Protein AF-A0A7T5RIK2-F1 (afdb_monomer_lite)

Foldseek 3Di:
DVVVVVVVLVVLCVVLVVLVVVLVVLVVVCVVPVDPVSVVVNVVSVVVSVVSVVVSLVVVVVVVLVVVCCQQCVDDPDDSVVLPVFWDADPVRATEGEDQEDERPQHQEDDLSHAHYEHEYEHPAYQNAEPQRHAYYLEEYYYEPYNHAEHARHAEYNEEYEHEDDAYEDNRHAEYQYEYDYRHAANANHQEYAEYEDDYPHAQRHANHAEHQAEYAYAYQDAANYANHAEHAAEYAYHNHPPPDPCRRHVRHAEYYDAAGEYEDQDPVVVVRVVVCVVVNSHDDRYYYDHDD

Radius of gyration: 26.92 Å; chains: 1; bounding box: 64×52×71 Å

Sequence (293 aa):
MLTTYCQTFKDRLAPLEDKLRVLSETIDEYIRNPTDEVRTRLDDRCSDIAGSKQKLSDDFQKKVIEILRIWRYQSHGDDLDTFTPALLFDDSQRVILKMDYEQPGNASYFPNIIKKIFGNTSFPFNSLKSLDYLEEVDGNLMAHNTNISSVKRLKKVGGNLEITKHSVCFDSLEEVAGFFGGRIKSAPKLKKAGHIYIQSNETNPFPSLEEIYFSCYINDSNLALVPNLRKVGRKLDIHNLNINDFASTFPHLQEVGKENESFIVSSKQTKNQILELKKLKKLKFDGDIKIID

pLDDT: mean 82.27, std 13.54, range [42.59, 98.5]

Structure (mmCIF, N/CA/C/O backbone):
data_AF-A0A7T5RIK2-F1
#
_entry.id   AF-A0A7T5RIK2-F1
#
loop_
_atom_site.group_PDB
_atom_site.id
_atom_site.type_symbol
_atom_site.label_atom_id
_atom_site.label_alt_id
_atom_site.label_comp_id
_atom_site.label_asym_id
_atom_site.label_entity_id
_atom_site.label_seq_id
_atom_site.pdbx_PDB_ins_code
_atom_site.Cartn_x
_atom_site.Cartn_y
_atom_site.Cartn_z
_atom_site.occupancy
_atom_site.B_iso_or_equiv
_atom_site.auth_seq_id
_atom_site.auth_comp_id
_atom_site.auth_asym_id
_atom_site.auth_atom_id
_atom_site.pdbx_PDB_model_num
ATOM 1 N N . MET A 1 1 ? -0.501 17.777 25.030 1.00 48.28 1 MET A N 1
ATOM 2 C CA . MET A 1 1 ? -1.806 17.450 24.408 1.00 48.28 1 MET A CA 1
ATOM 3 C C . MET A 1 1 ? -2.018 15.939 24.271 1.00 48.28 1 MET A C 1
ATOM 5 O O . MET A 1 1 ? -2.982 15.444 24.833 1.00 48.28 1 MET A O 1
ATOM 9 N N . LEU A 1 2 ? -1.116 15.185 23.621 1.00 42.59 2 LEU A N 1
ATOM 10 C CA . LEU A 1 2 ? -1.238 13.719 23.464 1.00 42.59 2 LEU A CA 1
ATOM 11 C C . LEU A 1 2 ? -1.206 12.918 24.785 1.00 42.59 2 LEU A C 1
ATOM 13 O O . LEU A 1 2 ? -2.010 12.011 24.963 1.00 42.59 2 LEU A O 1
ATOM 17 N N . THR A 1 3 ? -0.335 13.271 25.736 1.00 43.03 3 THR A N 1
ATOM 18 C CA . THR A 1 3 ? -0.217 12.584 27.041 1.00 43.03 3 THR A CA 1
ATOM 19 C C . THR A 1 3 ? -1.476 12.705 27.900 1.00 43.03 3 THR A C 1
ATOM 21 O O . THR A 1 3 ? -1.900 11.728 28.508 1.00 43.03 3 THR A O 1
ATOM 24 N N . THR A 1 4 ? -2.114 13.876 27.902 1.00 58.19 4 THR A N 1
ATOM 25 C CA . THR A 1 4 ? -3.374 14.123 28.618 1.00 58.19 4 THR A CA 1
ATOM 26 C C . THR A 1 4 ? -4.526 13.321 28.009 1.00 58.19 4 THR A C 1
ATOM 28 O O . THR A 1 4 ? -5.337 12.763 28.737 1.00 58.19 4 THR A O 1
ATOM 31 N N . TYR A 1 5 ? -4.562 13.189 26.678 1.00 56.59 5 TYR A N 1
ATOM 32 C CA . TYR A 1 5 ? -5.610 12.441 25.984 1.00 56.59 5 TYR A CA 1
ATOM 33 C C . TYR A 1 5 ? -5.540 10.932 26.241 1.00 56.59 5 TYR A C 1
ATOM 35 O O . TYR A 1 5 ? -6.567 10.310 26.503 1.00 56.59 5 TYR A O 1
ATOM 43 N N . CYS A 1 6 ? -4.340 10.343 26.233 1.00 57.47 6 CYS A N 1
ATOM 44 C CA . CYS A 1 6 ? -4.173 8.931 26.581 1.00 57.47 6 CYS A CA 1
ATOM 45 C C . CYS A 1 6 ? -4.680 8.627 27.997 1.00 57.47 6 CYS A C 1
ATOM 47 O O . CYS A 1 6 ? -5.232 7.553 28.221 1.00 57.47 6 CYS A O 1
ATOM 49 N N . GLN A 1 7 ? -4.526 9.567 28.936 1.00 63.81 7 GLN A N 1
ATOM 50 C CA . GLN A 1 7 ? -5.069 9.419 30.283 1.00 63.81 7 GLN A CA 1
ATOM 51 C C . GLN A 1 7 ? -6.599 9.528 30.285 1.00 63.81 7 GLN A C 1
ATOM 53 O O . GLN A 1 7 ? -7.263 8.619 30.762 1.00 63.81 7 GLN A O 1
ATOM 58 N N . THR A 1 8 ? -7.171 10.543 29.631 1.00 68.56 8 THR A N 1
ATOM 59 C CA . THR A 1 8 ? -8.632 10.696 29.517 1.00 68.56 8 THR A CA 1
ATOM 60 C C . THR A 1 8 ? -9.307 9.501 28.835 1.00 68.56 8 THR A C 1
ATOM 62 O O . THR A 1 8 ? -10.426 9.144 29.192 1.00 68.56 8 THR A O 1
ATOM 65 N N . PHE A 1 9 ? -8.653 8.864 27.861 1.00 71.00 9 PHE A N 1
ATOM 66 C CA . PHE A 1 9 ? -9.178 7.655 27.225 1.00 71.00 9 PHE A CA 1
ATOM 67 C C . PHE A 1 9 ? -9.155 6.449 28.174 1.00 71.00 9 PHE A C 1
ATOM 69 O O . PHE A 1 9 ? -10.144 5.727 28.253 1.00 71.00 9 PHE A O 1
ATOM 76 N N . LYS A 1 10 ? -8.073 6.266 28.945 1.00 73.31 10 LYS A N 1
ATOM 77 C CA . LYS A 1 10 ? -8.000 5.238 29.998 1.00 73.31 10 LYS A CA 1
ATOM 78 C C . LYS A 1 10 ? -9.072 5.441 31.066 1.00 73.31 10 LYS A C 1
ATOM 80 O O . LYS A 1 10 ? -9.775 4.497 31.406 1.00 73.31 10 LYS A O 1
ATOM 85 N N . ASP A 1 11 ? -9.258 6.676 31.521 1.00 80.88 11 ASP A N 1
ATOM 86 C CA . ASP A 1 11 ? -10.272 7.010 32.526 1.00 80.88 11 ASP A CA 1
ATOM 87 C C . ASP A 1 11 ? -11.697 6.715 32.014 1.00 80.88 11 ASP A C 1
ATOM 89 O O . ASP A 1 11 ? -12.592 6.388 32.788 1.00 80.88 11 ASP A O 1
ATOM 93 N N . ARG A 1 12 ? -11.908 6.782 30.692 1.00 79.44 12 ARG A N 1
ATOM 94 C CA . ARG A 1 12 ? -13.178 6.442 30.030 1.00 79.44 12 ARG A CA 1
ATOM 95 C C . ARG A 1 12 ? -13.352 4.948 29.734 1.00 79.44 12 ARG A C 1
ATOM 97 O O . ARG A 1 12 ? -14.479 4.535 29.470 1.00 79.44 12 ARG A O 1
ATOM 104 N N . LEU A 1 13 ? -12.285 4.147 29.786 1.00 83.56 13 LEU A N 1
ATOM 105 C CA . LEU A 1 13 ? -12.349 2.685 29.662 1.00 83.56 13 LEU A CA 1
ATOM 106 C C . LEU A 1 13 ? -12.755 2.013 30.977 1.00 83.56 13 LEU A C 1
ATOM 108 O O . LEU A 1 13 ? -13.513 1.047 30.941 1.00 83.56 13 LEU A O 1
ATOM 112 N N . ALA A 1 14 ? -12.324 2.551 32.122 1.00 86.88 14 ALA A N 1
ATOM 113 C CA . ALA A 1 14 ? -12.585 1.960 33.438 1.00 86.88 14 ALA A CA 1
ATOM 114 C C . ALA A 1 14 ? -14.080 1.670 33.728 1.00 86.88 14 ALA A C 1
ATOM 116 O O . ALA A 1 14 ? -14.391 0.584 34.216 1.00 86.88 14 ALA A O 1
ATOM 117 N N . PRO A 1 15 ? -15.047 2.546 33.374 1.00 89.19 15 PRO A N 1
ATOM 118 C CA . PRO A 1 15 ? -16.467 2.228 33.538 1.00 89.19 15 PRO A CA 1
ATOM 119 C C . PRO A 1 15 ? -16.939 1.053 32.670 1.00 89.19 15 PRO A C 1
ATOM 121 O O . PRO A 1 15 ? -17.869 0.346 33.046 1.00 89.19 15 PRO A O 1
ATOM 124 N N . LEU A 1 16 ? -16.330 0.845 31.499 1.00 91.00 16 LEU A N 1
ATOM 125 C CA . LEU A 1 16 ? -16.662 -0.274 30.616 1.00 91.00 16 LEU A CA 1
ATOM 126 C C . LEU A 1 16 ? -16.121 -1.594 31.181 1.00 91.00 16 LEU A C 1
ATOM 128 O O . LEU A 1 16 ? -16.807 -2.611 31.123 1.00 91.00 16 LEU A O 1
ATOM 132 N N . GLU A 1 17 ? -14.914 -1.560 31.748 1.00 91.75 17 GLU A N 1
ATOM 133 C CA . GLU A 1 17 ? -14.298 -2.702 32.432 1.00 91.75 17 GLU A CA 1
ATOM 134 C C . GLU A 1 17 ? -15.154 -3.163 33.617 1.00 91.75 17 GLU A C 1
ATOM 136 O O . GLU A 1 17 ? -15.426 -4.357 33.748 1.00 91.75 17 GLU A O 1
ATOM 141 N N . ASP A 1 18 ? -15.658 -2.227 34.427 1.00 93.50 18 ASP A N 1
ATOM 142 C CA . ASP A 1 18 ? -16.551 -2.566 35.538 1.00 93.50 18 ASP A CA 1
ATOM 143 C C . ASP A 1 18 ? -17.867 -3.183 35.043 1.00 93.50 18 ASP A C 1
ATOM 145 O O . ASP A 1 18 ? -18.285 -4.231 35.531 1.00 93.50 18 ASP A O 1
ATOM 149 N N . LYS A 1 19 ? -18.485 -2.622 33.996 1.00 94.38 19 LYS A N 1
ATOM 150 C CA . LYS A 1 19 ? -19.699 -3.208 33.402 1.00 94.38 19 LYS A CA 1
ATOM 151 C C . LYS A 1 19 ? -19.472 -4.628 32.877 1.00 94.38 19 LYS A C 1
ATOM 153 O O . LYS A 1 19 ? -20.323 -5.492 33.090 1.00 94.38 19 LYS A O 1
ATOM 158 N N . LEU A 1 20 ? -18.332 -4.888 32.232 1.00 94.12 20 LEU A N 1
ATOM 159 C CA . LEU A 1 20 ? -17.959 -6.226 31.757 1.00 94.12 20 LEU A CA 1
ATOM 160 C C . LEU A 1 20 ? -17.769 -7.214 32.912 1.00 94.12 20 LEU A C 1
ATOM 162 O O . LEU A 1 20 ? -18.227 -8.354 32.813 1.00 94.12 20 LEU A O 1
ATOM 166 N N . ARG A 1 21 ? -17.161 -6.779 34.022 1.00 96.38 21 ARG A N 1
ATOM 167 C CA . ARG A 1 21 ? -17.045 -7.589 35.243 1.00 96.38 21 ARG A CA 1
ATOM 168 C C . ARG A 1 21 ? -18.424 -7.998 35.759 1.00 96.38 21 ARG A C 1
ATOM 170 O O . ARG A 1 21 ? -18.660 -9.182 35.986 1.00 96.38 21 ARG A O 1
ATOM 177 N N . VAL A 1 22 ? -19.356 -7.052 35.881 1.00 96.25 22 VAL A N 1
ATOM 178 C CA . VAL A 1 22 ? -20.700 -7.362 36.394 1.00 96.25 22 VAL A CA 1
ATOM 179 C C . VAL A 1 22 ? -21.509 -8.231 35.414 1.00 96.25 22 VAL A C 1
ATOM 181 O O . VAL A 1 22 ? -22.288 -9.088 35.839 1.00 96.25 22 VAL A O 1
ATOM 184 N N . LEU A 1 23 ? -21.319 -8.072 34.098 1.00 96.62 23 LEU A N 1
ATOM 185 C CA . LEU A 1 23 ? -21.889 -8.997 33.110 1.00 96.62 23 LEU A CA 1
ATOM 186 C C . LEU A 1 23 ? -21.367 -10.425 33.323 1.00 96.62 23 LEU A C 1
ATOM 188 O O . LEU A 1 23 ? -22.175 -11.350 33.346 1.00 96.62 23 LEU A O 1
ATOM 192 N N . SER A 1 24 ? -20.058 -10.598 33.535 1.00 96.06 24 SER A N 1
ATOM 193 C CA . SER A 1 24 ? -19.457 -11.911 33.814 1.00 96.06 24 SER A CA 1
ATOM 194 C C . SER A 1 24 ? -20.093 -12.578 35.035 1.00 96.06 24 SER A C 1
ATOM 196 O O . SER A 1 24 ? -20.502 -13.732 34.962 1.00 96.06 24 SER A O 1
ATOM 198 N N . GLU A 1 25 ? -20.263 -11.834 36.129 1.00 96.94 25 GLU A N 1
ATOM 199 C CA . GLU A 1 25 ? -20.912 -12.336 37.349 1.00 96.94 25 GLU A CA 1
ATOM 200 C C . GLU A 1 25 ? -22.368 -12.765 37.098 1.00 96.94 25 GLU A C 1
ATOM 202 O O . GLU A 1 25 ? -22.835 -13.766 37.644 1.00 96.94 25 GLU A O 1
ATOM 207 N N . THR A 1 26 ? -23.080 -12.037 36.234 1.00 96.12 26 THR A N 1
ATOM 208 C CA . THR A 1 26 ? -24.475 -12.345 35.875 1.00 96.12 26 THR A CA 1
ATOM 209 C C . THR A 1 26 ? -24.565 -13.572 34.962 1.00 96.12 26 THR A C 1
ATOM 211 O O . THR A 1 26 ? -25.510 -14.352 35.070 1.00 96.12 26 THR A O 1
ATOM 214 N N . ILE A 1 27 ? -23.574 -13.793 34.091 1.00 96.75 27 ILE A N 1
ATOM 215 C CA . ILE A 1 27 ? -23.469 -15.017 33.282 1.00 96.75 27 ILE A CA 1
ATOM 216 C C . ILE A 1 27 ? -23.266 -16.228 34.199 1.00 96.75 27 ILE A C 1
ATOM 218 O O . ILE A 1 27 ? -23.970 -17.228 34.054 1.00 96.75 27 ILE A O 1
ATOM 222 N N . ASP A 1 28 ? -22.376 -16.125 35.188 1.00 97.56 28 ASP A N 1
ATOM 223 C CA . ASP A 1 28 ? -22.150 -17.194 36.168 1.00 97.56 28 ASP A CA 1
ATOM 224 C C . ASP A 1 28 ? -23.401 -17.476 37.014 1.00 97.56 28 ASP A C 1
ATOM 226 O O . ASP A 1 28 ? -23.676 -18.617 37.395 1.00 97.56 28 ASP A O 1
ATOM 230 N N . GLU A 1 29 ? -24.177 -16.441 37.347 1.00 97.00 29 GLU A N 1
ATOM 231 C CA . GLU A 1 29 ? -25.489 -16.591 37.982 1.00 97.00 29 GLU A CA 1
ATOM 232 C C . GLU A 1 29 ? -26.461 -17.367 37.083 1.00 97.00 29 GLU A C 1
ATOM 234 O O . GLU A 1 29 ? -27.045 -18.348 37.538 1.00 97.00 29 GLU A O 1
ATOM 239 N N . TYR A 1 30 ? -26.579 -16.995 35.806 1.00 96.69 30 TYR A N 1
ATOM 240 C CA . TYR A 1 30 ? -27.475 -17.654 34.852 1.00 96.69 30 TYR A CA 1
ATOM 241 C C . TYR A 1 30 ? -27.131 -19.128 34.634 1.00 96.69 30 TYR A C 1
ATOM 243 O O . TYR A 1 30 ? -28.023 -19.973 34.617 1.00 96.69 30 TYR A O 1
ATOM 251 N N . ILE A 1 31 ? -25.838 -19.453 34.526 1.00 97.00 31 ILE A N 1
ATOM 252 C CA . ILE A 1 31 ? -25.360 -20.837 34.394 1.00 97.00 31 ILE A CA 1
ATOM 253 C C . ILE A 1 31 ? -25.790 -21.681 35.601 1.00 97.00 31 ILE A C 1
ATOM 255 O O . ILE A 1 31 ? -26.155 -22.845 35.443 1.00 97.00 31 ILE A O 1
ATOM 259 N N . ARG A 1 32 ? -25.758 -21.103 36.808 1.00 97.38 32 ARG A N 1
ATOM 260 C CA . ARG A 1 32 ? -26.170 -21.788 38.042 1.00 97.38 32 ARG A CA 1
ATOM 261 C C . ARG A 1 32 ? -27.688 -21.842 38.212 1.00 97.38 32 ARG A C 1
ATOM 263 O O . ARG A 1 32 ? -28.180 -22.791 38.815 1.00 97.38 32 ARG A O 1
ATOM 270 N N . ASN A 1 33 ? -28.412 -20.834 37.727 1.00 95.44 33 ASN A N 1
ATOM 271 C CA . ASN A 1 33 ? -29.851 -20.685 37.917 1.00 95.44 33 ASN A CA 1
ATOM 272 C C . ASN A 1 33 ? -30.518 -19.955 36.728 1.00 95.44 33 ASN A C 1
ATOM 274 O O . ASN A 1 33 ? -30.672 -18.730 36.761 1.00 95.44 33 ASN A O 1
ATOM 278 N N . PRO A 1 34 ? -30.929 -20.680 35.672 1.00 95.88 34 PRO A N 1
ATOM 279 C CA . PRO A 1 34 ? -31.411 -20.076 34.434 1.00 95.88 34 PRO A CA 1
ATOM 280 C C . PRO A 1 34 ? -32.889 -19.670 34.530 1.00 95.88 34 PRO A C 1
ATOM 282 O O . PRO A 1 34 ? -33.766 -20.319 33.962 1.00 95.88 34 PRO A O 1
ATOM 285 N N . THR A 1 35 ? -33.177 -18.588 35.251 1.00 97.88 35 THR A N 1
ATOM 286 C CA . THR A 1 35 ? -34.530 -18.014 35.339 1.00 97.88 35 THR A CA 1
ATOM 287 C C . THR A 1 35 ? -34.745 -16.904 34.311 1.00 97.88 35 THR A C 1
ATOM 289 O O . THR A 1 35 ? -33.794 -16.266 33.849 1.00 97.88 35 THR A O 1
ATOM 292 N N . ASP A 1 36 ? -36.010 -16.621 33.989 1.00 97.19 36 ASP A N 1
ATOM 293 C CA . ASP A 1 36 ? -36.378 -15.505 33.105 1.00 97.19 36 ASP A CA 1
ATOM 294 C C . ASP A 1 36 ? -35.952 -14.143 33.676 1.00 97.19 36 ASP A C 1
ATOM 296 O O . ASP A 1 36 ? -35.593 -13.232 32.931 1.00 97.19 36 ASP A O 1
ATOM 300 N N . GLU A 1 37 ? -35.916 -14.009 35.003 1.00 97.00 37 GLU A N 1
ATOM 301 C CA . GLU A 1 37 ? -35.435 -12.802 35.678 1.00 97.00 37 GLU A CA 1
ATOM 302 C C . GLU A 1 37 ? -33.931 -12.586 35.458 1.00 97.00 37 GLU A C 1
ATOM 304 O O . GLU A 1 37 ? -33.497 -11.480 35.127 1.00 97.00 37 GLU A O 1
ATOM 309 N N . VAL A 1 38 ? -33.115 -13.637 35.608 1.00 95.81 38 VAL A N 1
ATOM 310 C CA . VAL A 1 38 ? -31.667 -13.552 35.352 1.00 95.81 38 VAL A CA 1
ATOM 311 C C . VAL A 1 38 ? -31.411 -13.298 33.866 1.00 95.81 38 VAL A C 1
ATOM 313 O O . VAL A 1 38 ? -30.557 -12.481 33.523 1.00 95.81 38 VAL A O 1
ATOM 316 N N . ARG A 1 39 ? -32.188 -13.935 32.980 1.00 95.69 39 ARG A N 1
ATOM 317 C CA . ARG A 1 39 ? -32.126 -13.691 31.534 1.00 95.69 39 ARG A CA 1
ATOM 318 C C . ARG A 1 39 ? -32.423 -12.231 31.187 1.00 95.69 39 ARG A C 1
ATOM 320 O O . ARG A 1 39 ? -31.656 -11.623 30.453 1.00 95.69 39 ARG A O 1
ATOM 327 N N . THR A 1 40 ? -33.472 -11.654 31.768 1.00 97.38 40 THR A N 1
ATOM 328 C CA . THR A 1 40 ? -33.827 -10.241 31.555 1.00 97.38 40 THR A CA 1
ATOM 329 C C . THR A 1 40 ? -32.688 -9.320 31.998 1.00 97.38 40 THR A C 1
ATOM 331 O O . THR A 1 40 ? -32.273 -8.441 31.248 1.00 97.38 40 THR A O 1
ATOM 334 N N . ARG A 1 41 ? -32.083 -9.581 33.168 1.00 97.06 41 ARG A N 1
ATOM 335 C CA . ARG A 1 41 ? -30.905 -8.828 33.634 1.00 97.06 41 ARG A CA 1
ATOM 336 C C . ARG A 1 41 ? -29.699 -8.970 32.701 1.00 97.06 41 ARG A C 1
ATOM 338 O O . ARG A 1 41 ? -28.953 -8.007 32.538 1.00 97.06 41 ARG A O 1
ATOM 345 N N . LEU A 1 42 ? -29.474 -10.144 32.107 1.00 95.38 42 LEU A N 1
ATOM 346 C CA . LEU A 1 42 ? -28.417 -10.334 31.107 1.00 95.38 42 LEU A CA 1
ATOM 347 C C . LEU A 1 42 ? -28.659 -9.475 29.868 1.00 95.38 42 LEU A C 1
ATOM 349 O O . LEU A 1 42 ? -27.730 -8.800 29.418 1.00 95.38 42 LEU A O 1
ATOM 353 N N . ASP A 1 43 ? -29.886 -9.476 29.351 1.00 95.94 43 ASP A N 1
ATOM 354 C CA . ASP A 1 43 ? -30.264 -8.692 28.175 1.00 95.94 43 ASP A CA 1
ATOM 355 C C . ASP A 1 43 ? -30.088 -7.186 28.445 1.00 95.94 43 ASP A C 1
ATOM 357 O O . ASP A 1 43 ? -29.439 -6.484 27.659 1.00 95.94 43 ASP A O 1
ATOM 361 N N . ASP A 1 44 ? -30.540 -6.704 29.607 1.00 96.69 44 ASP A N 1
ATOM 362 C CA . ASP A 1 44 ? -30.372 -5.311 30.041 1.00 96.69 44 ASP A CA 1
ATOM 363 C C . ASP A 1 44 ? -28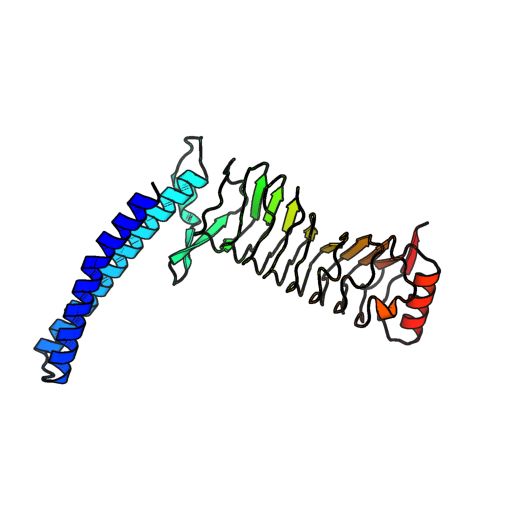.893 -4.908 30.128 1.00 96.69 44 ASP A C 1
ATOM 365 O O . ASP A 1 44 ? -28.490 -3.849 29.638 1.00 96.69 44 ASP A O 1
ATOM 369 N N . ARG A 1 45 ? -28.045 -5.767 30.709 1.00 95.75 45 ARG A N 1
ATOM 370 C CA . ARG A 1 45 ? -26.600 -5.509 30.826 1.00 95.75 45 ARG A CA 1
ATOM 371 C C . ARG A 1 45 ? -25.899 -5.515 29.476 1.00 95.75 45 ARG A C 1
ATOM 373 O O . ARG A 1 45 ? -25.040 -4.666 29.239 1.00 95.75 45 ARG A O 1
ATOM 380 N N . CYS A 1 46 ? -26.252 -6.447 28.593 1.00 94.06 46 CYS A N 1
ATOM 381 C CA . CYS A 1 46 ? -25.724 -6.477 27.231 1.00 94.06 46 CYS A CA 1
ATOM 382 C C . CYS A 1 46 ? -26.068 -5.179 26.489 1.00 94.06 46 CYS A C 1
ATOM 384 O O . CYS A 1 46 ? -25.194 -4.586 25.852 1.00 94.06 46 CYS A O 1
ATOM 386 N N . SER A 1 47 ? -27.310 -4.708 26.626 1.00 95.44 47 SER A N 1
ATOM 387 C CA . SER A 1 47 ? -27.779 -3.449 26.042 1.00 95.44 47 SER A CA 1
ATOM 388 C C . SER A 1 47 ? -27.025 -2.231 26.597 1.00 95.44 47 SER A C 1
ATOM 390 O O . SER A 1 47 ? -26.522 -1.407 25.829 1.00 95.44 47 SER A O 1
ATOM 392 N N . ASP A 1 48 ? -26.837 -2.146 27.918 1.00 94.50 48 ASP A N 1
ATOM 393 C CA . ASP A 1 48 ? -26.089 -1.052 28.559 1.00 94.50 48 ASP A CA 1
ATOM 394 C C . ASP A 1 48 ? -24.601 -1.025 28.150 1.00 94.50 48 ASP A C 1
ATOM 396 O O . ASP A 1 48 ? -24.027 0.038 27.872 1.00 94.50 48 ASP A O 1
ATOM 400 N N . ILE A 1 49 ? -23.963 -2.195 28.045 1.00 93.81 49 ILE A N 1
ATOM 401 C CA . ILE A 1 49 ? -22.583 -2.315 27.552 1.00 93.81 49 ILE A CA 1
ATOM 402 C C . ILE A 1 49 ? -22.496 -1.878 26.090 1.00 93.81 49 ILE A C 1
ATOM 404 O O . ILE A 1 49 ? -21.590 -1.116 25.738 1.00 93.81 49 ILE A O 1
ATOM 408 N N . ALA A 1 50 ? -23.439 -2.305 25.247 1.00 91.00 50 ALA A N 1
ATOM 409 C CA . ALA A 1 50 ? -23.492 -1.899 23.847 1.00 91.00 50 ALA A CA 1
ATOM 410 C C . ALA A 1 50 ? -23.634 -0.373 23.710 1.00 91.00 50 ALA A C 1
ATOM 412 O O . ALA A 1 50 ? -22.858 0.251 22.982 1.00 91.00 50 ALA A O 1
ATOM 413 N N . GLY A 1 51 ? -24.539 0.247 24.475 1.00 93.00 51 GLY A N 1
ATOM 414 C CA . GLY A 1 51 ? -24.709 1.704 24.501 1.00 93.00 51 GLY A CA 1
ATOM 415 C C . GLY A 1 51 ? -23.461 2.447 24.990 1.00 93.00 51 GLY A C 1
ATOM 416 O O . GLY A 1 51 ? -23.064 3.463 24.416 1.00 93.00 51 GLY A O 1
ATOM 417 N N . SER A 1 52 ? -22.781 1.917 26.008 1.00 91.06 52 SER A N 1
ATOM 418 C CA . SER A 1 52 ? -21.550 2.512 26.549 1.00 91.06 52 SER A CA 1
ATOM 419 C C . SER A 1 52 ? -20.383 2.428 25.566 1.00 91.06 52 SER A C 1
ATOM 421 O O . SER A 1 52 ? -19.651 3.404 25.386 1.00 91.06 52 SER A O 1
ATOM 423 N N . LYS A 1 53 ? -20.238 1.285 24.884 1.00 88.88 53 LYS A N 1
ATOM 424 C CA . LYS A 1 53 ? -19.265 1.096 23.803 1.00 88.88 53 LYS A CA 1
ATOM 425 C C . LYS A 1 53 ? -19.524 2.081 22.663 1.00 88.88 53 LYS A C 1
ATOM 427 O O . LYS A 1 53 ? -18.574 2.701 22.185 1.00 88.88 53 LYS A O 1
ATOM 432 N N . GLN A 1 54 ? -20.785 2.257 22.263 1.00 88.25 54 GLN A N 1
ATOM 433 C CA . GLN A 1 54 ? -21.154 3.207 21.212 1.00 88.25 54 GLN A CA 1
ATOM 434 C C . GLN A 1 54 ? -20.789 4.641 21.603 1.00 88.25 54 GLN A C 1
ATOM 436 O O . GLN A 1 54 ? -20.100 5.323 20.852 1.00 88.25 54 GLN A O 1
ATOM 441 N N . LYS A 1 55 ? -21.143 5.074 22.818 1.00 89.12 55 LYS A N 1
ATOM 442 C CA . LYS A 1 55 ? -20.803 6.415 23.314 1.00 89.12 55 LYS A CA 1
ATOM 443 C C . LYS A 1 55 ? -19.292 6.670 23.334 1.00 89.12 55 LYS A C 1
ATOM 445 O O . LYS A 1 55 ? -18.844 7.750 22.953 1.00 89.12 55 LYS A O 1
ATOM 450 N N . LEU A 1 56 ? -18.500 5.685 23.768 1.00 85.69 56 LEU A N 1
ATOM 451 C CA . LEU A 1 56 ? -17.038 5.784 23.752 1.00 85.69 56 LEU A CA 1
ATOM 452 C C . LEU A 1 56 ? -16.500 5.918 22.319 1.00 85.69 56 LEU A C 1
ATOM 454 O O . LEU A 1 56 ? -15.602 6.726 22.080 1.00 85.69 56 LEU A O 1
ATOM 458 N N . SER A 1 57 ? -17.066 5.156 21.380 1.00 83.50 57 SER A N 1
ATOM 459 C CA . SER A 1 57 ? -16.743 5.243 19.954 1.00 83.50 57 SER A CA 1
ATOM 460 C C . SER A 1 57 ? -17.047 6.634 19.396 1.00 83.50 57 SER A C 1
ATOM 462 O O . SER A 1 57 ? -16.170 7.251 18.796 1.00 83.50 57 SER A O 1
ATOM 464 N N . ASP A 1 58 ? -18.242 7.170 19.644 1.00 84.38 58 ASP A N 1
ATOM 465 C CA . ASP A 1 58 ? -18.657 8.490 19.149 1.00 84.38 58 ASP A CA 1
ATOM 466 C C . ASP A 1 58 ? -17.739 9.604 19.669 1.00 84.38 58 ASP A C 1
ATOM 468 O O . ASP A 1 58 ? -17.326 10.499 18.927 1.00 84.38 58 ASP A O 1
ATOM 472 N N . ASP A 1 59 ? -17.380 9.547 20.952 1.00 83.81 59 ASP A N 1
ATOM 473 C CA . ASP A 1 59 ? -16.483 10.522 21.568 1.00 83.81 59 ASP A CA 1
ATOM 474 C C . ASP A 1 59 ? -15.054 10.426 21.015 1.00 83.81 59 ASP A C 1
ATOM 476 O O . ASP A 1 59 ? -14.408 11.453 20.780 1.00 83.81 59 ASP A O 1
ATOM 480 N N . PHE A 1 60 ? -14.565 9.209 20.762 1.00 82.12 60 PHE A N 1
ATOM 481 C CA . PHE A 1 60 ? -13.280 8.991 20.102 1.00 82.12 60 PHE A CA 1
ATOM 482 C C . PHE A 1 60 ? -13.277 9.582 18.687 1.00 82.12 60 PHE A C 1
ATOM 484 O O . PHE A 1 60 ? -12.368 10.340 18.339 1.00 82.12 60 PHE A O 1
ATOM 491 N N . GLN A 1 61 ? -14.313 9.299 17.894 1.00 81.50 61 GLN A N 1
ATOM 492 C CA . GLN A 1 61 ? -14.447 9.808 16.529 1.00 81.50 61 GLN A CA 1
ATOM 493 C C . GLN A 1 61 ? -14.480 11.338 16.500 1.00 81.50 61 GLN A C 1
ATOM 495 O O . GLN A 1 61 ? -13.740 11.947 15.727 1.00 81.50 61 GLN A O 1
ATOM 500 N N . LYS A 1 62 ? -15.242 11.981 17.396 1.00 82.62 62 LYS A N 1
ATOM 501 C CA . LYS A 1 62 ? -15.251 13.450 17.539 1.00 82.62 62 LYS A CA 1
ATOM 502 C C . LYS A 1 62 ? -13.853 14.013 17.784 1.00 82.62 62 LYS A C 1
ATOM 504 O O . LYS A 1 62 ? -13.474 15.003 17.157 1.00 82.62 62 LYS A O 1
ATOM 509 N N . LYS A 1 63 ? -13.059 13.382 18.655 1.00 80.12 63 LYS A N 1
ATOM 510 C CA . LYS A 1 63 ? -11.691 13.846 18.921 1.00 80.12 63 LYS A CA 1
ATOM 511 C C . LYS A 1 63 ? -10.765 13.625 17.731 1.00 80.12 63 LYS A C 1
ATOM 513 O O . LYS A 1 63 ? -9.946 14.488 17.424 1.00 80.12 63 LYS A O 1
ATOM 518 N N . VAL A 1 64 ? -10.887 12.491 17.053 1.00 79.94 64 VAL A N 1
ATOM 519 C CA . VAL A 1 64 ? -10.133 12.223 15.825 1.00 79.94 64 VAL A CA 1
ATOM 520 C C . VAL A 1 64 ? -10.416 13.295 14.777 1.00 79.94 64 VAL A C 1
ATOM 522 O O . VAL A 1 64 ? -9.473 13.852 14.219 1.00 79.94 64 VAL A O 1
ATOM 525 N N . ILE A 1 65 ? -11.687 13.642 14.568 1.00 78.81 65 ILE A N 1
ATOM 526 C CA . ILE A 1 65 ? -12.093 14.721 13.662 1.00 78.81 65 ILE A CA 1
ATOM 527 C C . ILE A 1 65 ? -11.413 16.036 14.061 1.00 78.81 65 ILE A C 1
ATOM 529 O O . ILE A 1 65 ? -10.855 16.717 13.205 1.00 78.81 65 ILE A O 1
ATOM 533 N N . GLU A 1 66 ? -11.391 16.380 15.350 1.00 78.38 66 GLU A N 1
ATOM 534 C CA . GLU A 1 66 ? -10.708 17.580 15.854 1.00 78.38 66 GLU A CA 1
ATOM 535 C C . GLU A 1 66 ? -9.198 17.569 15.551 1.00 78.38 66 GLU A C 1
ATOM 537 O O . GLU A 1 66 ? -8.658 18.557 15.055 1.00 78.38 66 GLU A O 1
ATOM 542 N N . ILE A 1 67 ? -8.514 16.445 15.784 1.00 77.50 67 ILE A N 1
ATOM 543 C CA . ILE A 1 67 ? -7.080 16.297 15.486 1.00 77.50 67 ILE A CA 1
ATOM 544 C C . ILE A 1 67 ? -6.819 16.451 13.986 1.00 77.50 67 ILE A C 1
ATOM 546 O O . ILE A 1 67 ? -5.890 17.156 13.592 1.00 77.50 67 ILE A O 1
ATOM 550 N N . LEU A 1 68 ? -7.634 15.812 13.146 1.00 77.44 68 LEU A N 1
ATOM 551 C CA . LEU A 1 68 ? -7.498 15.874 11.691 1.00 77.44 68 LEU A CA 1
ATOM 552 C C . LEU A 1 68 ? -7.796 17.274 11.148 1.00 77.44 68 LEU A C 1
ATOM 554 O O . LEU A 1 68 ? -7.113 17.718 10.228 1.00 77.44 68 LEU A O 1
ATOM 558 N N . ARG A 1 69 ? -8.743 18.000 11.756 1.00 75.56 69 ARG A N 1
ATOM 559 C CA . ARG A 1 69 ? -8.992 19.420 11.464 1.00 75.56 69 ARG A CA 1
ATOM 560 C C . ARG A 1 69 ? -7.752 20.263 11.751 1.00 75.56 69 ARG A C 1
ATOM 562 O O . ARG A 1 69 ? -7.308 20.996 10.874 1.00 75.56 69 ARG A O 1
ATOM 569 N N . ILE A 1 70 ? -7.149 20.109 12.933 1.00 74.00 70 ILE A N 1
ATOM 570 C CA . ILE A 1 70 ? -5.917 20.829 13.306 1.00 74.00 70 ILE A CA 1
ATOM 571 C C . ILE A 1 70 ? -4.770 20.482 12.353 1.00 74.00 70 ILE A C 1
ATOM 573 O O . ILE A 1 70 ? -4.022 21.362 11.936 1.00 74.00 70 ILE A O 1
ATOM 577 N N . TRP A 1 71 ? -4.616 19.199 12.022 1.00 75.81 71 TRP A N 1
ATOM 578 C CA . TRP A 1 71 ? -3.597 18.730 11.089 1.00 75.81 71 TRP A CA 1
ATOM 579 C C . TRP A 1 71 ? -3.745 19.364 9.701 1.00 75.81 71 TRP A C 1
ATOM 581 O O . TRP A 1 71 ? -2.762 19.848 9.144 1.00 75.81 71 TRP A O 1
ATOM 591 N N . ARG A 1 72 ? -4.966 19.384 9.160 1.00 71.25 72 ARG A N 1
ATOM 592 C CA . ARG A 1 72 ? -5.251 19.891 7.816 1.00 71.25 72 ARG A CA 1
ATOM 593 C C . ARG A 1 72 ? -5.136 21.414 7.717 1.00 71.25 72 ARG A C 1
ATOM 595 O O . ARG A 1 72 ? -4.570 21.907 6.747 1.00 71.25 72 ARG A O 1
ATOM 602 N N . TYR A 1 73 ? -5.625 22.151 8.715 1.00 68.94 73 TYR A N 1
ATOM 603 C CA . TYR A 1 73 ? -5.868 23.597 8.627 1.00 68.94 73 TYR A CA 1
ATOM 604 C C . TYR A 1 73 ? -4.954 24.450 9.510 1.00 68.94 73 TYR A C 1
ATOM 606 O O . TYR A 1 73 ? -5.406 25.456 10.041 1.00 68.94 73 TYR A O 1
ATOM 614 N N . GLN A 1 74 ? -3.677 24.097 9.682 1.00 57.69 74 GLN A N 1
ATOM 615 C CA . GLN A 1 74 ? -2.775 24.726 10.665 1.00 57.69 74 GLN A CA 1
ATOM 616 C C . GLN A 1 74 ? -2.707 26.277 10.722 1.00 57.69 74 GLN A C 1
ATOM 618 O O . GLN A 1 74 ? -2.036 26.769 11.628 1.00 57.69 74 GLN A O 1
ATOM 623 N N . SER A 1 75 ? -3.357 27.085 9.864 1.00 48.22 75 SER A N 1
ATOM 624 C CA . SER A 1 75 ? -3.400 28.551 10.057 1.00 48.22 75 SER A CA 1
ATOM 625 C C . SER A 1 75 ? -4.553 29.365 9.426 1.00 48.22 75 SER A C 1
ATOM 627 O O . SER A 1 75 ? -4.495 30.582 9.554 1.00 48.22 75 SER A O 1
ATOM 629 N N . HIS A 1 76 ? -5.555 28.809 8.728 1.00 46.09 76 HIS A N 1
ATOM 630 C CA . HIS A 1 76 ? -6.527 29.654 7.991 1.00 46.09 76 HIS A CA 1
ATOM 631 C C . HIS A 1 76 ? -7.973 29.286 8.334 1.00 46.09 76 HIS A C 1
ATOM 633 O O . HIS A 1 76 ? -8.382 28.138 8.175 1.00 46.09 76 HIS A O 1
ATOM 639 N N . GLY A 1 77 ? -8.699 30.271 8.874 1.00 46.38 77 GLY A N 1
ATOM 640 C CA . GLY A 1 77 ? -10.054 30.169 9.421 1.00 46.38 77 GLY A CA 1
ATOM 641 C C . GLY A 1 77 ? -11.153 30.064 8.368 1.00 46.38 77 GLY A C 1
ATOM 642 O O . GLY A 1 77 ? -12.116 30.822 8.434 1.00 46.38 77 GLY A O 1
ATOM 643 N N . ASP A 1 78 ? -10.997 29.144 7.419 1.00 50.84 78 ASP A N 1
ATOM 644 C CA . ASP A 1 78 ? -12.040 28.813 6.450 1.00 50.84 78 ASP A CA 1
ATOM 645 C C . ASP A 1 78 ? -13.018 27.763 6.999 1.00 50.84 78 ASP A C 1
ATOM 647 O O . ASP A 1 78 ? -12.716 26.998 7.921 1.00 50.84 78 ASP A O 1
ATOM 651 N N . ASP A 1 79 ? -14.216 27.773 6.417 1.00 50.31 79 ASP A N 1
ATOM 652 C CA . ASP A 1 79 ? -15.441 27.182 6.949 1.00 50.31 79 ASP A CA 1
ATOM 653 C C . ASP A 1 79 ? -15.367 25.652 7.150 1.00 50.31 79 ASP A C 1
ATOM 655 O O . ASP A 1 79 ? -15.083 24.870 6.234 1.00 50.31 79 ASP A O 1
ATOM 659 N N . LEU A 1 80 ? -15.630 25.228 8.389 1.00 50.75 80 LEU A N 1
ATOM 660 C CA . LEU A 1 80 ? -15.350 23.898 8.955 1.00 50.75 80 LEU A CA 1
ATOM 661 C C . LEU A 1 80 ? -16.305 22.790 8.477 1.00 50.75 80 LEU A C 1
ATOM 663 O O . LEU A 1 80 ? -16.049 21.604 8.727 1.00 50.75 80 LEU A O 1
ATOM 667 N N . ASP A 1 81 ? -17.391 23.158 7.801 1.00 54.16 81 ASP A N 1
ATOM 668 C CA . ASP A 1 81 ? -18.505 22.256 7.497 1.00 54.16 81 ASP A CA 1
ATOM 669 C C . ASP A 1 81 ? -18.267 21.362 6.268 1.00 54.16 81 ASP A C 1
ATOM 671 O O . ASP A 1 81 ? -18.907 20.319 6.123 1.00 54.16 81 ASP A O 1
ATOM 675 N N . THR A 1 82 ? -17.275 21.677 5.430 1.00 53.28 82 THR A N 1
ATOM 676 C CA . THR A 1 82 ? -16.966 20.908 4.207 1.00 53.28 82 THR A CA 1
ATOM 677 C C . THR A 1 82 ? -16.013 19.722 4.421 1.00 53.28 82 THR A C 1
ATOM 679 O O . THR A 1 82 ? -15.932 18.847 3.562 1.00 53.28 82 THR A O 1
ATOM 682 N N . PHE A 1 83 ? -15.321 19.633 5.567 1.00 54.41 83 PHE A N 1
ATOM 683 C CA . PHE A 1 83 ? -14.340 18.565 5.847 1.00 54.41 83 PHE A CA 1
ATOM 684 C C . PHE A 1 83 ? -14.977 17.232 6.283 1.00 54.41 83 PHE A C 1
ATOM 686 O O . PHE A 1 83 ? -14.402 16.156 6.123 1.00 54.41 83 PHE A O 1
ATOM 693 N N . THR A 1 84 ? -16.174 17.298 6.859 1.00 51.91 84 THR A N 1
ATOM 694 C CA . THR A 1 84 ? -16.827 16.184 7.561 1.00 51.91 84 THR A CA 1
ATOM 695 C C . THR A 1 84 ? -17.252 14.986 6.677 1.00 51.91 84 THR A C 1
ATOM 697 O O . THR A 1 84 ? -17.197 13.867 7.186 1.00 51.91 84 THR A O 1
ATOM 700 N N . PRO A 1 85 ? -17.604 15.114 5.374 1.00 51.62 85 PRO A N 1
ATOM 701 C CA . PRO A 1 85 ? -18.062 13.968 4.565 1.00 51.62 85 PRO A CA 1
ATOM 702 C C . PRO A 1 85 ? -16.980 12.941 4.176 1.00 51.62 85 PRO A C 1
ATOM 704 O O . PRO A 1 85 ? -17.281 11.947 3.516 1.00 51.62 85 PRO A O 1
ATOM 707 N N . ALA A 1 86 ? -15.719 13.177 4.543 1.00 66.69 86 ALA A N 1
ATOM 708 C CA . ALA A 1 86 ? -14.557 12.456 4.027 1.00 66.69 86 ALA A CA 1
ATOM 709 C C . ALA A 1 86 ? -13.952 11.412 4.985 1.00 66.69 86 ALA A C 1
ATOM 711 O O . ALA A 1 86 ? -12.936 10.801 4.655 1.00 66.69 86 ALA A O 1
ATOM 712 N N . LEU A 1 87 ? -14.515 11.218 6.179 1.00 74.88 87 LEU A N 1
ATOM 713 C CA . LEU A 1 87 ? -13.910 10.389 7.225 1.00 74.88 87 LEU A CA 1
ATOM 714 C C . LEU A 1 87 ? -14.707 9.105 7.429 1.00 74.88 87 LEU A C 1
ATOM 716 O O . LEU A 1 87 ? -15.849 9.135 7.880 1.00 74.88 87 LEU A O 1
ATOM 720 N N . LEU A 1 88 ? -14.084 7.973 7.122 1.00 79.75 88 LEU A N 1
ATOM 721 C CA . LEU A 1 88 ? -14.599 6.646 7.441 1.00 79.75 88 LEU A CA 1
ATOM 722 C C . LEU A 1 88 ? -13.704 6.007 8.508 1.00 79.75 88 LEU A C 1
ATOM 724 O O . LEU A 1 88 ? -12.507 6.292 8.587 1.00 79.75 88 LEU A O 1
ATOM 728 N N . PHE A 1 89 ? -14.281 5.130 9.322 1.00 80.75 89 PHE A N 1
ATOM 729 C CA . PHE A 1 89 ? -13.559 4.359 10.330 1.00 80.75 89 PHE A CA 1
ATOM 730 C C . PHE A 1 89 ? -13.657 2.875 9.977 1.00 80.75 89 PHE A C 1
ATOM 732 O O . PHE A 1 89 ? -14.737 2.406 9.621 1.00 80.75 89 PHE A O 1
ATOM 739 N N . ASP A 1 90 ? -12.539 2.147 10.041 1.00 78.75 90 ASP A N 1
ATOM 740 C CA . ASP A 1 90 ? -12.576 0.681 9.958 1.00 78.75 90 ASP A CA 1
ATOM 741 C C . ASP A 1 90 ? -13.065 0.062 11.283 1.00 78.75 90 ASP A C 1
ATOM 743 O O . ASP A 1 90 ? -13.231 0.758 12.288 1.00 78.75 90 ASP A O 1
ATOM 747 N N . ASP A 1 91 ? -13.268 -1.258 11.314 1.00 74.19 91 ASP A N 1
ATOM 748 C CA . ASP A 1 91 ? -13.718 -1.978 12.521 1.00 74.19 91 ASP A CA 1
ATOM 749 C C . ASP A 1 91 ? -12.759 -1.818 13.717 1.00 74.19 91 ASP A C 1
ATOM 751 O O . ASP A 1 91 ? -13.135 -2.029 14.870 1.00 74.19 91 ASP A O 1
ATOM 755 N N . SER A 1 92 ? -11.508 -1.426 13.451 1.00 73.56 92 SER A N 1
ATOM 756 C CA . SER A 1 92 ? -10.482 -1.117 14.452 1.00 73.56 92 SER A CA 1
ATOM 757 C C . SER A 1 92 ? -10.407 0.377 14.794 1.00 73.56 92 SER A C 1
ATOM 759 O O . SER A 1 92 ? -9.436 0.808 15.415 1.00 73.56 92 SER A O 1
ATOM 761 N N . GLN A 1 93 ? -11.399 1.174 14.382 1.00 73.44 93 GLN A N 1
ATOM 762 C CA . GLN A 1 93 ? -11.460 2.630 14.550 1.00 73.44 93 GLN A CA 1
ATOM 763 C C . GLN A 1 93 ? -10.269 3.375 13.921 1.00 73.44 93 GLN A C 1
ATOM 765 O O . GLN A 1 93 ? -9.941 4.494 14.328 1.00 73.44 93 GLN A O 1
ATOM 770 N N . ARG A 1 94 ? -9.601 2.787 12.920 1.00 75.69 94 ARG A N 1
ATOM 771 C CA . ARG A 1 94 ? -8.573 3.492 12.144 1.00 75.69 94 ARG A CA 1
ATOM 772 C C . ARG A 1 94 ? -9.216 4.332 11.064 1.00 75.69 94 ARG A C 1
ATOM 774 O O . ARG A 1 94 ? -10.231 3.954 10.484 1.00 75.69 94 ARG A O 1
ATOM 781 N N . VAL A 1 95 ? -8.580 5.458 10.775 1.00 83.62 95 VAL A N 1
ATOM 782 C CA . VAL A 1 95 ? -9.130 6.459 9.873 1.00 83.62 95 VAL A CA 1
ATOM 783 C C . VAL A 1 95 ? -8.838 6.084 8.431 1.00 83.62 95 VAL A C 1
ATOM 785 O O . VAL A 1 95 ? -7.691 5.829 8.042 1.00 83.62 95 VAL A O 1
ATOM 788 N N . ILE A 1 96 ? -9.894 6.122 7.636 1.00 84.88 96 ILE A N 1
ATOM 789 C CA . ILE A 1 96 ? -9.853 6.125 6.190 1.00 84.88 96 ILE A CA 1
ATOM 790 C C . ILE A 1 96 ? -10.283 7.521 5.736 1.00 84.88 96 ILE A C 1
ATOM 792 O O . ILE A 1 96 ? -11.403 7.959 5.994 1.00 84.88 96 ILE A O 1
ATOM 796 N N . LEU A 1 97 ? -9.365 8.230 5.090 1.00 83.06 97 LEU A N 1
ATOM 797 C CA . LEU A 1 97 ? -9.601 9.567 4.561 1.00 83.06 97 LEU A CA 1
ATOM 798 C C . LEU A 1 97 ? -10.071 9.474 3.119 1.00 83.06 97 LEU A C 1
ATOM 800 O O . LEU A 1 97 ? -9.472 8.748 2.338 1.00 83.06 97 LEU A O 1
ATOM 804 N N . LYS A 1 98 ? -11.072 10.251 2.731 1.00 79.62 98 LYS A N 1
ATOM 805 C CA . LYS A 1 98 ? -11.461 10.465 1.339 1.00 79.62 98 LYS A CA 1
ATOM 806 C C . LYS A 1 98 ? -11.090 11.884 0.929 1.00 79.62 98 LYS A C 1
ATOM 808 O O . LYS A 1 98 ? -11.643 12.844 1.440 1.00 79.62 98 LYS A O 1
ATOM 813 N N . MET A 1 99 ? -10.114 12.021 0.045 1.00 68.56 99 MET A N 1
ATOM 814 C CA . MET A 1 99 ? -9.567 13.305 -0.384 1.00 68.56 99 MET A CA 1
ATOM 815 C C . MET A 1 99 ? -9.675 13.398 -1.903 1.00 68.56 99 MET A C 1
ATOM 817 O O . MET A 1 99 ? -9.028 12.632 -2.613 1.00 68.56 99 MET A O 1
ATOM 821 N N . ASP A 1 100 ? -10.484 14.327 -2.412 1.00 62.22 100 ASP A N 1
ATOM 822 C CA . ASP A 1 100 ? -10.709 14.426 -3.859 1.00 62.22 100 ASP A CA 1
ATOM 823 C C . ASP A 1 100 ? -9.466 14.973 -4.591 1.00 62.22 100 ASP A C 1
ATOM 825 O O . ASP A 1 100 ? -9.072 14.427 -5.622 1.00 62.22 100 ASP A O 1
ATOM 829 N N . TYR A 1 101 ? -8.767 15.959 -4.020 1.00 57.16 101 TYR A N 1
ATOM 830 C CA . TYR A 1 101 ? -7.383 16.326 -4.352 1.00 57.16 101 TYR A CA 1
ATOM 831 C C . TYR A 1 101 ? -6.936 17.428 -3.401 1.00 57.16 101 TYR A C 1
ATOM 833 O O . TYR A 1 101 ? -7.365 18.571 -3.552 1.00 57.16 101 TYR A O 1
ATOM 841 N N . GLU A 1 102 ? -6.092 17.129 -2.418 1.00 54.75 102 GLU A N 1
ATOM 842 C CA . GLU A 1 102 ? -5.687 18.181 -1.491 1.00 54.75 102 GLU A CA 1
ATOM 843 C C . GLU A 1 102 ? -4.261 18.052 -0.985 1.00 54.75 102 GLU A C 1
ATOM 845 O O . GLU A 1 102 ? -3.750 16.967 -0.694 1.00 54.75 102 GLU A O 1
ATOM 850 N N . GLN A 1 103 ? -3.647 19.223 -0.853 1.00 60.16 103 GLN A N 1
ATOM 851 C CA . GLN A 1 103 ? -2.409 19.429 -0.132 1.00 60.16 103 GLN A CA 1
ATOM 852 C C . GLN A 1 103 ? -2.793 19.648 1.335 1.00 60.16 103 GLN A C 1
ATOM 854 O O . GLN A 1 103 ? -3.291 20.731 1.656 1.00 60.16 103 GLN A O 1
ATOM 859 N N . PRO A 1 104 ? -2.605 18.673 2.248 1.00 56.66 104 PRO A N 1
ATOM 860 C CA . PRO A 1 104 ? -2.478 19.030 3.655 1.00 56.66 104 PRO A CA 1
ATOM 861 C C . PRO A 1 104 ? -1.465 20.175 3.731 1.00 56.66 104 PRO A C 1
ATOM 863 O O . PRO A 1 104 ? -0.477 20.152 2.992 1.00 56.66 104 PRO A O 1
ATOM 866 N N . GLY A 1 105 ? -1.751 21.201 4.541 1.00 56.50 105 GLY A N 1
ATOM 867 C CA . GLY A 1 105 ? -0.891 22.380 4.670 1.00 56.50 105 GLY A CA 1
ATOM 868 C C . GLY A 1 105 ? 0.546 22.023 5.076 1.00 56.50 105 GLY A C 1
ATOM 869 O O . GLY A 1 105 ? 0.961 20.871 5.023 1.00 56.50 105 GLY A O 1
ATOM 870 N N . ASN A 1 106 ? 1.342 22.995 5.525 1.00 57.53 106 ASN A N 1
ATOM 871 C CA . ASN A 1 106 ? 2.752 22.797 5.907 1.00 57.53 106 ASN A CA 1
ATOM 872 C C . ASN A 1 106 ? 2.940 21.947 7.196 1.00 57.53 106 ASN A C 1
ATOM 874 O O . ASN A 1 106 ? 3.608 22.341 8.151 1.00 57.53 106 ASN A O 1
ATOM 878 N N . ALA A 1 107 ? 2.311 20.775 7.252 1.00 62.00 107 ALA A N 1
ATOM 879 C CA . ALA A 1 107 ? 2.305 19.856 8.358 1.00 62.00 107 ALA A CA 1
ATOM 880 C C . ALA A 1 107 ? 3.641 19.110 8.382 1.00 62.00 107 ALA A C 1
ATOM 882 O O . ALA A 1 107 ? 3.984 18.323 7.497 1.00 62.00 107 ALA A O 1
ATOM 883 N N . SER A 1 108 ? 4.390 19.337 9.455 1.00 70.00 108 SER A N 1
ATOM 884 C CA . SER A 1 108 ? 5.614 18.609 9.800 1.00 70.00 108 SER A CA 1
ATOM 885 C C . SER A 1 108 ? 5.359 17.167 10.258 1.00 70.00 108 SER A C 1
ATOM 887 O O . SER A 1 108 ? 6.307 16.409 10.481 1.00 70.00 108 SER A O 1
ATOM 889 N N . TYR A 1 109 ? 4.091 16.775 10.409 1.00 76.44 109 TYR A N 1
ATOM 890 C CA . TYR A 1 109 ? 3.679 15.456 10.870 1.00 76.44 109 TYR A CA 1
ATOM 891 C C . TYR A 1 109 ? 2.522 14.902 10.031 1.00 76.44 109 TYR A C 1
ATOM 893 O O . TYR A 1 109 ? 1.706 15.653 9.501 1.00 76.44 109 TYR A O 1
ATOM 901 N N . PHE A 1 110 ? 2.445 13.574 9.950 1.00 81.06 110 PHE A N 1
ATOM 902 C CA . PHE A 1 110 ? 1.312 12.837 9.397 1.00 81.06 110 PHE A CA 1
ATOM 903 C C . PHE A 1 110 ? 0.642 12.049 10.535 1.00 81.06 110 PHE A C 1
ATOM 905 O O . PHE A 1 110 ? 1.351 11.339 11.260 1.00 81.06 110 PHE A O 1
ATOM 912 N N . PRO A 1 111 ? -0.679 12.184 10.757 1.00 80.50 111 PRO A N 1
ATOM 913 C CA . PRO A 1 111 ? -1.377 11.479 11.820 1.00 80.50 111 PRO A CA 1
ATOM 914 C C . PRO A 1 111 ? -1.253 9.963 11.651 1.00 80.50 111 PRO A C 1
ATOM 916 O O . PRO A 1 111 ? -1.712 9.386 10.669 1.00 80.50 111 PRO A O 1
ATOM 919 N N . ASN A 1 112 ? -0.684 9.295 12.652 1.00 82.44 112 ASN A N 1
ATOM 920 C CA . ASN A 1 112 ? -0.514 7.838 12.674 1.00 82.44 112 ASN A CA 1
ATOM 921 C C . ASN A 1 112 ? -1.832 7.043 12.754 1.00 82.44 112 ASN A C 1
ATOM 923 O O . ASN A 1 112 ? -1.824 5.819 12.664 1.00 82.44 112 ASN A O 1
ATOM 927 N N . ILE A 1 113 ? -2.955 7.731 12.939 1.00 80.12 113 ILE A N 1
ATOM 928 C CA . ILE A 1 113 ? -4.304 7.160 12.918 1.00 80.12 113 ILE A CA 1
ATOM 929 C C . ILE A 1 113 ? -4.841 6.959 11.495 1.00 80.12 113 ILE A C 1
ATOM 931 O O . ILE A 1 113 ? -5.808 6.219 11.317 1.00 80.12 113 ILE A O 1
ATOM 935 N N . ILE A 1 114 ? -4.231 7.604 10.493 1.00 85.81 114 ILE A N 1
ATOM 936 C CA . ILE A 1 114 ? -4.617 7.471 9.088 1.00 85.81 114 ILE A CA 1
ATOM 937 C C . ILE A 1 114 ? -3.975 6.213 8.520 1.00 85.81 114 ILE A C 1
ATOM 939 O O . ILE A 1 114 ? -2.753 6.108 8.409 1.00 85.81 114 ILE A O 1
ATOM 943 N N . LYS A 1 115 ? -4.828 5.272 8.127 1.00 91.56 115 LYS A N 1
ATOM 944 C CA . LYS A 1 115 ? -4.435 3.998 7.525 1.00 91.56 115 LYS A CA 1
ATOM 945 C C . LYS A 1 115 ? -4.602 4.009 6.012 1.00 91.56 115 LYS A C 1
ATOM 947 O O . LYS A 1 115 ? -3.802 3.399 5.310 1.00 91.56 115 LYS A O 1
ATOM 952 N N . LYS A 1 116 ? -5.648 4.655 5.503 1.00 92.19 116 LYS A N 1
ATOM 953 C CA . LYS A 1 116 ? -5.984 4.631 4.078 1.00 92.19 116 LYS A CA 1
ATOM 954 C C . LYS A 1 116 ? -6.396 6.008 3.587 1.00 92.19 116 LYS A C 1
ATOM 956 O O . LYS A 1 116 ? -7.039 6.755 4.324 1.00 92.19 116 LYS A O 1
ATOM 961 N N . ILE A 1 117 ? -6.041 6.310 2.343 1.00 89.44 117 ILE A N 1
ATOM 962 C CA . ILE A 1 117 ? -6.484 7.502 1.625 1.00 89.44 117 ILE A CA 1
ATOM 963 C C . ILE A 1 117 ? -7.193 7.063 0.340 1.00 89.44 117 ILE A C 1
ATOM 965 O O . ILE A 1 117 ? -6.601 6.424 -0.524 1.00 89.44 117 ILE A O 1
ATOM 969 N N . PHE A 1 118 ? -8.467 7.409 0.202 1.00 89.25 118 PHE A N 1
ATOM 970 C CA . PHE A 1 118 ? -9.191 7.387 -1.059 1.00 89.25 118 PHE A CA 1
ATOM 971 C C . PHE A 1 118 ? -8.900 8.680 -1.815 1.00 89.25 118 PHE A C 1
ATOM 973 O O . PHE A 1 118 ? -9.156 9.759 -1.289 1.00 89.25 118 PHE A O 1
ATOM 980 N N . GLY A 1 119 ? -8.394 8.563 -3.041 1.00 87.12 119 GLY A N 1
ATOM 981 C CA . GLY A 1 119 ? -8.038 9.702 -3.884 1.00 87.12 119 GLY A CA 1
ATOM 982 C C . GLY A 1 119 ? -6.577 10.128 -3.753 1.00 87.12 119 GLY A C 1
ATOM 983 O O . GLY A 1 119 ? -5.707 9.320 -3.422 1.00 87.12 119 GLY A O 1
ATOM 984 N N . ASN A 1 120 ? -6.298 11.380 -4.107 1.00 85.81 120 ASN A N 1
ATOM 985 C CA . ASN A 1 120 ? -4.939 11.883 -4.299 1.00 85.81 120 ASN A CA 1
ATOM 986 C C . ASN A 1 120 ? -4.455 12.661 -3.074 1.00 85.81 120 ASN A C 1
ATOM 988 O O . ASN A 1 120 ? -5.184 13.485 -2.522 1.00 85.81 120 ASN A O 1
ATOM 992 N N . THR A 1 121 ? -3.193 12.469 -2.703 1.00 84.25 121 THR A N 1
ATOM 993 C CA . THR A 1 121 ? -2.543 13.220 -1.630 1.00 84.25 121 THR A CA 1
ATOM 994 C C . THR A 1 121 ? -1.163 13.705 -2.061 1.00 84.25 121 THR A C 1
ATOM 996 O O . THR A 1 121 ? -0.399 12.990 -2.715 1.00 84.25 121 THR A O 1
ATOM 999 N N . SER A 1 122 ? -0.850 14.948 -1.702 1.00 84.25 122 SER A N 1
ATOM 1000 C CA . SER A 1 122 ? 0.435 15.572 -1.999 1.00 84.25 122 SER A CA 1
ATOM 1001 C C . SER A 1 122 ? 0.978 16.289 -0.772 1.00 84.25 122 SER A C 1
ATOM 1003 O O . SER A 1 122 ? 0.292 17.111 -0.175 1.00 84.25 122 SER A O 1
ATOM 1005 N N . PHE A 1 123 ? 2.239 16.038 -0.443 1.00 80.88 123 PHE A N 1
ATOM 1006 C CA . PHE A 1 123 ? 2.973 16.638 0.665 1.00 80.88 123 PHE A CA 1
ATOM 1007 C C . PHE A 1 123 ? 4.102 17.522 0.114 1.00 80.88 123 PHE A C 1
ATOM 1009 O O . PHE A 1 123 ? 5.235 17.050 -0.033 1.00 80.88 123 PHE A O 1
ATOM 1016 N N . PRO A 1 124 ? 3.813 18.783 -0.256 1.00 69.56 124 PRO A N 1
ATOM 1017 C CA . PRO A 1 124 ? 4.827 19.698 -0.759 1.00 69.56 124 PRO A CA 1
ATOM 1018 C C . PRO A 1 124 ? 5.629 20.315 0.402 1.00 69.56 124 PRO A C 1
ATOM 1020 O O . PRO A 1 124 ? 5.055 20.886 1.323 1.00 69.56 124 PRO A O 1
ATOM 1023 N N . PHE A 1 125 ? 6.963 20.234 0.341 1.00 60.91 125 PHE A N 1
ATOM 1024 C CA . PHE A 1 125 ? 7.903 21.013 1.169 1.00 60.91 125 PHE A CA 1
ATOM 1025 C C . PHE A 1 125 ? 7.675 20.942 2.681 1.00 60.91 125 PHE A C 1
ATOM 1027 O O . PHE A 1 125 ? 7.382 21.947 3.327 1.00 60.91 125 PHE A O 1
ATOM 1034 N N . ASN A 1 126 ? 7.887 19.775 3.279 1.00 64.19 126 ASN A N 1
ATOM 1035 C CA . ASN A 1 126 ? 7.725 19.635 4.718 1.00 64.19 126 ASN A CA 1
ATOM 1036 C C . ASN A 1 126 ? 8.887 18.899 5.389 1.00 64.19 126 ASN A C 1
ATOM 1038 O O . ASN A 1 126 ? 9.665 18.152 4.799 1.00 64.19 126 ASN A O 1
ATOM 1042 N N . SER A 1 127 ? 8.989 19.109 6.698 1.00 65.06 127 SER A N 1
ATOM 1043 C CA . SER A 1 127 ? 9.854 18.332 7.584 1.00 65.06 127 SER A CA 1
ATOM 1044 C C . SER A 1 127 ? 9.269 16.950 7.902 1.00 65.06 127 SER A C 1
ATOM 1046 O O . SER A 1 127 ? 9.739 16.314 8.846 1.00 65.06 127 SER A O 1
ATOM 1048 N N . LEU A 1 128 ? 8.278 16.481 7.124 1.00 80.94 128 LEU A N 1
ATOM 1049 C CA . LEU A 1 128 ? 7.608 15.204 7.332 1.00 80.94 128 LEU A CA 1
ATOM 1050 C C . LEU A 1 128 ? 8.633 14.078 7.342 1.00 80.94 128 LEU A C 1
ATOM 1052 O O . LEU A 1 128 ? 9.478 13.973 6.453 1.00 80.94 128 LEU A O 1
ATOM 1056 N N . LYS A 1 129 ? 8.566 13.261 8.391 1.00 82.56 129 LYS A N 1
ATOM 1057 C CA . LYS A 1 129 ? 9.572 12.231 8.676 1.00 82.56 129 LYS A CA 1
ATOM 1058 C C . LYS A 1 129 ? 9.080 10.815 8.418 1.00 82.56 129 LYS A C 1
ATOM 1060 O O . LYS A 1 129 ? 9.898 9.907 8.341 1.00 82.56 129 LYS A O 1
ATOM 1065 N N . SER A 1 130 ? 7.766 10.598 8.363 1.00 86.00 130 SER A N 1
ATOM 1066 C CA . SER A 1 130 ? 7.214 9.246 8.351 1.00 86.00 130 SER A CA 1
ATOM 1067 C C . SER A 1 130 ? 5.803 9.184 7.773 1.00 86.00 130 SER A C 1
ATOM 1069 O O . SER A 1 130 ? 4.990 10.076 8.008 1.00 86.00 130 SER A O 1
ATOM 1071 N N . LEU A 1 131 ? 5.535 8.074 7.084 1.00 89.50 131 LEU A N 1
ATOM 1072 C CA . LEU A 1 131 ? 4.216 7.589 6.670 1.00 89.50 131 LEU A CA 1
ATOM 1073 C C . LEU A 1 131 ? 4.004 6.144 7.172 1.00 89.50 131 LEU A C 1
ATOM 1075 O O . LEU A 1 131 ? 3.313 5.351 6.543 1.00 89.50 131 LEU A O 1
ATOM 1079 N N . ASP A 1 132 ? 4.622 5.769 8.299 1.00 88.38 132 ASP A N 1
ATOM 1080 C CA . ASP A 1 132 ? 4.749 4.369 8.747 1.00 88.38 132 ASP A CA 1
ATOM 1081 C C . ASP A 1 132 ? 3.419 3.658 9.044 1.00 88.38 132 ASP A C 1
ATOM 1083 O O . ASP A 1 132 ? 3.419 2.439 9.195 1.00 88.38 132 ASP A O 1
ATOM 1087 N N . TYR A 1 133 ? 2.306 4.387 9.145 1.00 89.62 133 TYR A N 1
ATOM 1088 C CA . TYR A 1 133 ? 0.971 3.839 9.419 1.00 89.62 133 TYR A CA 1
ATOM 1089 C C . TYR A 1 133 ? 0.052 3.810 8.198 1.00 89.62 133 TYR A C 1
ATOM 1091 O O . TYR A 1 133 ? -0.979 3.140 8.239 1.00 89.62 133 TYR A O 1
ATOM 1099 N N . LEU A 1 134 ? 0.437 4.494 7.119 1.00 92.81 134 LEU A N 1
ATOM 1100 C CA . LEU A 1 134 ? -0.308 4.497 5.872 1.00 92.81 134 LEU A CA 1
ATOM 1101 C C . LEU A 1 134 ? -0.135 3.135 5.194 1.00 92.81 134 LEU A C 1
ATOM 1103 O O . LEU A 1 134 ? 0.988 2.708 4.936 1.00 92.81 134 LEU A O 1
ATOM 1107 N N . GLU A 1 135 ? -1.242 2.450 4.934 1.00 96.25 135 GLU A N 1
ATOM 1108 C CA . GLU A 1 135 ? -1.286 1.132 4.300 1.00 96.25 135 GLU A CA 1
ATOM 1109 C C . GLU A 1 135 ? -1.687 1.218 2.827 1.00 96.25 135 GLU A C 1
ATOM 1111 O O . GLU A 1 135 ? -1.160 0.465 2.014 1.00 96.25 135 GLU A O 1
ATOM 1116 N N . GLU A 1 136 ? -2.587 2.131 2.458 1.00 96.00 136 GLU A N 1
ATOM 1117 C CA . GLU A 1 136 ? -3.116 2.211 1.091 1.00 96.00 136 GLU A CA 1
ATOM 1118 C C . GLU A 1 136 ? -3.423 3.648 0.665 1.00 96.00 136 GLU A C 1
ATOM 1120 O O . GLU A 1 136 ? -3.933 4.452 1.451 1.00 96.00 136 GLU A O 1
ATOM 1125 N N . VAL A 1 137 ? -3.165 3.939 -0.610 1.00 94.88 137 VAL A N 1
ATOM 1126 C CA . VAL A 1 137 ? -3.630 5.148 -1.299 1.00 94.88 137 VAL A CA 1
ATOM 1127 C C . VAL A 1 137 ? -4.295 4.726 -2.605 1.00 94.88 137 VAL A C 1
ATOM 1129 O O . VAL A 1 137 ? -3.644 4.128 -3.453 1.00 94.88 137 VAL A O 1
ATOM 1132 N N . ASP A 1 138 ? -5.578 5.017 -2.798 1.00 94.25 138 ASP A N 1
ATOM 1133 C CA . ASP A 1 138 ? -6.280 4.604 -4.023 1.00 94.25 138 ASP A CA 1
ATOM 1134 C C . ASP A 1 138 ? -5.925 5.493 -5.230 1.00 94.25 138 ASP A C 1
ATOM 1136 O O . ASP A 1 138 ? -6.047 5.052 -6.369 1.00 94.25 138 ASP A O 1
ATOM 1140 N N . GLY A 1 139 ? -5.467 6.728 -5.000 1.00 92.94 139 GLY A N 1
ATOM 1141 C CA . GLY A 1 139 ? -4.965 7.635 -6.035 1.00 92.94 139 GLY A CA 1
ATOM 1142 C C . GLY A 1 139 ? -3.447 7.821 -5.981 1.00 92.94 139 GLY A C 1
ATOM 1143 O O . GLY A 1 139 ? -2.690 6.883 -5.732 1.00 92.94 139 GLY A O 1
ATOM 1144 N N . ASN A 1 140 ? -3.002 9.047 -6.239 1.00 93.31 140 ASN A N 1
ATOM 1145 C CA . ASN A 1 140 ? -1.597 9.443 -6.232 1.00 93.31 140 ASN A CA 1
ATOM 1146 C C . ASN A 1 140 ? -1.102 9.749 -4.809 1.00 93.31 140 ASN A C 1
ATOM 1148 O O . ASN A 1 140 ? -1.805 10.393 -4.032 1.00 93.31 140 ASN A O 1
ATOM 1152 N N . LEU A 1 141 ? 0.138 9.368 -4.506 1.00 92.94 141 LEU A N 1
ATOM 1153 C CA . LEU A 1 141 ? 0.892 9.769 -3.320 1.00 92.94 141 LEU A CA 1
ATOM 1154 C C . LEU A 1 141 ? 2.163 10.498 -3.759 1.00 92.94 141 LEU A C 1
ATOM 1156 O O . LEU A 1 141 ? 3.120 9.875 -4.223 1.00 92.94 141 LEU A O 1
ATOM 1160 N N . MET A 1 142 ? 2.176 11.816 -3.585 1.00 90.88 142 MET A N 1
ATOM 1161 C CA . MET A 1 142 ? 3.334 12.656 -3.885 1.00 90.88 142 MET A CA 1
ATOM 1162 C C . MET A 1 142 ? 3.902 13.250 -2.599 1.00 90.88 142 MET A C 1
ATOM 1164 O O . MET A 1 142 ? 3.176 13.825 -1.797 1.00 90.88 142 MET A O 1
ATOM 1168 N N . ALA A 1 143 ? 5.202 13.114 -2.370 1.00 88.56 143 ALA A N 1
ATOM 1169 C CA . ALA A 1 143 ? 5.883 13.670 -1.208 1.00 88.56 143 ALA A CA 1
ATOM 1170 C C . ALA A 1 143 ? 7.220 14.271 -1.639 1.00 88.56 143 ALA A C 1
ATOM 1172 O O . ALA A 1 143 ? 8.243 13.588 -1.729 1.00 88.56 143 ALA A O 1
ATOM 1173 N N . HIS A 1 144 ? 7.217 15.577 -1.891 1.00 86.75 144 HIS A N 1
ATOM 1174 C CA . HIS A 1 144 ? 8.380 16.271 -2.424 1.00 86.75 144 HIS A CA 1
ATOM 1175 C C . HIS A 1 144 ? 9.134 17.024 -1.332 1.00 86.75 144 HIS A C 1
ATOM 1177 O O . HIS A 1 144 ? 8.540 17.727 -0.514 1.00 86.75 144 HIS A O 1
ATOM 1183 N N . ASN A 1 145 ? 10.466 16.932 -1.359 1.00 84.44 145 ASN A N 1
ATOM 1184 C CA . ASN A 1 145 ? 11.350 17.617 -0.410 1.00 84.44 145 ASN A CA 1
ATOM 1185 C C . ASN A 1 145 ? 11.132 17.227 1.065 1.00 84.44 145 ASN A C 1
ATOM 1187 O O . ASN A 1 145 ? 11.406 18.024 1.966 1.00 84.44 145 ASN A O 1
ATOM 1191 N N . THR A 1 146 ? 10.719 15.984 1.316 1.00 85.00 146 THR A N 1
ATOM 1192 C CA . THR A 1 146 ? 10.422 15.466 2.663 1.00 85.00 146 THR A CA 1
ATOM 1193 C C . THR A 1 146 ? 11.623 14.749 3.285 1.00 85.00 146 THR A C 1
ATOM 1195 O O . THR A 1 146 ? 12.528 14.308 2.582 1.00 85.00 146 THR A O 1
ATOM 1198 N N . ASN A 1 147 ? 11.651 14.604 4.612 1.00 87.88 147 ASN A N 1
ATOM 1199 C CA . ASN A 1 147 ? 12.690 13.842 5.322 1.00 87.88 147 ASN A CA 1
ATOM 1200 C C . ASN A 1 147 ? 12.312 12.358 5.497 1.00 87.88 147 ASN A C 1
ATOM 1202 O O . ASN A 1 147 ? 12.803 11.700 6.415 1.00 87.88 147 ASN A O 1
ATOM 1206 N N . ILE A 1 148 ? 11.412 11.838 4.661 1.00 89.62 148 ILE A N 1
ATOM 1207 C CA . ILE A 1 148 ? 11.002 10.436 4.696 1.00 89.62 148 ILE A CA 1
ATOM 1208 C C . ILE A 1 148 ? 12.152 9.581 4.159 1.00 89.62 148 ILE A C 1
ATOM 1210 O O . ILE A 1 148 ? 12.628 9.794 3.047 1.00 89.62 148 ILE A O 1
ATOM 1214 N N . SER A 1 149 ? 12.585 8.599 4.947 1.00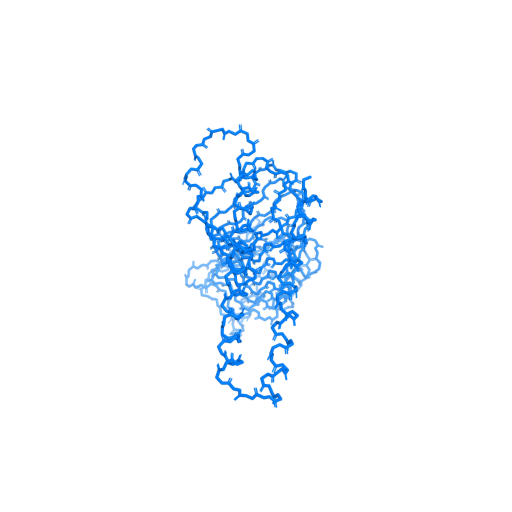 90.31 149 SER A N 1
ATOM 1215 C CA . SER A 1 149 ? 13.597 7.607 4.553 1.00 90.31 149 SER A CA 1
ATOM 1216 C C . SER A 1 149 ? 13.053 6.177 4.503 1.00 90.31 149 SER A C 1
ATOM 1218 O O . SER A 1 149 ? 13.666 5.301 3.896 1.00 90.31 149 SER A O 1
ATOM 1220 N N . SER A 1 150 ? 11.889 5.927 5.103 1.00 91.50 150 SER A N 1
ATOM 1221 C CA . SER A 1 150 ? 11.213 4.631 5.062 1.00 91.50 150 SER A CA 1
ATOM 1222 C C . SER A 1 150 ? 9.699 4.791 5.079 1.00 91.50 150 SER A C 1
ATOM 1224 O O . SER A 1 150 ? 9.174 5.666 5.771 1.00 91.50 150 SER A O 1
ATOM 1226 N N . VAL A 1 151 ? 9.007 3.892 4.384 1.00 93.38 151 VAL A N 1
ATOM 1227 C CA . VAL A 1 151 ? 7.555 3.719 4.439 1.00 93.38 151 VAL A CA 1
ATOM 1228 C C . VAL A 1 151 ? 7.265 2.239 4.680 1.00 93.38 151 VAL A C 1
ATOM 1230 O O . VAL A 1 151 ? 7.342 1.407 3.777 1.00 93.38 151 VAL A O 1
ATOM 1233 N N . LYS A 1 152 ? 6.964 1.896 5.933 1.00 94.00 152 LYS A N 1
ATOM 1234 C CA . LYS A 1 152 ? 6.974 0.495 6.388 1.00 94.00 152 LYS A CA 1
ATOM 1235 C C . LYS A 1 152 ? 5.729 -0.303 6.032 1.00 94.00 152 LYS A C 1
ATOM 1237 O O . LYS A 1 152 ? 5.823 -1.510 5.826 1.00 94.00 152 LYS A O 1
ATOM 1242 N N . ARG A 1 153 ? 4.559 0.340 6.039 1.00 96.56 153 ARG A N 1
ATOM 1243 C CA . ARG A 1 153 ? 3.259 -0.346 5.958 1.00 96.56 153 ARG A CA 1
ATOM 1244 C C . ARG A 1 153 ? 2.502 -0.122 4.662 1.00 96.56 153 ARG A C 1
ATOM 1246 O O . ARG A 1 153 ? 1.534 -0.841 4.449 1.00 96.56 153 ARG A O 1
ATOM 1253 N N . LEU A 1 154 ? 2.934 0.812 3.816 1.00 97.56 154 LEU A N 1
ATOM 1254 C CA . LEU A 1 154 ? 2.267 1.089 2.548 1.00 97.56 154 LEU A CA 1
ATOM 1255 C C . LEU A 1 154 ? 2.366 -0.148 1.662 1.00 97.56 154 LEU A C 1
ATOM 1257 O O . LEU A 1 154 ? 3.471 -0.575 1.347 1.00 97.56 154 LEU A O 1
ATOM 1261 N N . LYS A 1 155 ? 1.218 -0.717 1.302 1.00 98.25 155 LYS A N 1
ATOM 1262 C CA . LYS A 1 155 ? 1.071 -1.922 0.482 1.00 98.25 155 LYS A CA 1
ATOM 1263 C C . LYS A 1 155 ? 0.704 -1.590 -0.951 1.00 98.25 155 LYS A C 1
ATOM 1265 O O . LYS A 1 155 ? 1.216 -2.227 -1.866 1.00 98.25 155 LYS A O 1
ATOM 1270 N N . LYS A 1 156 ? -0.175 -0.607 -1.151 1.00 98.19 156 LYS A N 1
ATOM 1271 C CA . LYS A 1 156 ? -0.733 -0.309 -2.470 1.00 98.19 156 LYS A CA 1
ATOM 1272 C C . LYS A 1 156 ? -0.878 1.184 -2.723 1.00 98.19 156 LYS A C 1
ATOM 1274 O O . LYS A 1 156 ? -1.341 1.922 -1.853 1.00 98.19 156 LYS A O 1
ATOM 1279 N N . VAL A 1 157 ? -0.527 1.587 -3.942 1.00 98.06 157 VAL A N 1
ATOM 1280 C CA . VAL A 1 157 ? -0.850 2.898 -4.513 1.00 98.06 157 VAL A CA 1
ATOM 1281 C C . VAL A 1 157 ? -1.579 2.687 -5.841 1.00 98.06 157 VAL A C 1
ATOM 1283 O O . VAL A 1 157 ? -1.044 2.058 -6.753 1.00 98.06 157 VAL A O 1
ATOM 1286 N N . GLY A 1 158 ? -2.818 3.162 -5.948 1.00 97.50 158 GLY A N 1
ATOM 1287 C CA . GLY A 1 158 ? -3.644 3.009 -7.151 1.00 97.50 158 GLY A CA 1
ATOM 1288 C C . GLY A 1 158 ? -3.293 3.989 -8.277 1.00 97.50 158 GLY A C 1
ATOM 1289 O O . GLY A 1 158 ? -3.640 3.747 -9.429 1.00 97.50 158 GLY A O 1
ATOM 1290 N N . GLY A 1 159 ? -2.562 5.059 -7.969 1.00 96.56 159 GLY A N 1
ATOM 1291 C CA . GLY A 1 159 ? -1.998 5.996 -8.937 1.00 96.56 159 GLY A CA 1
ATOM 1292 C C . GLY A 1 159 ? -0.471 6.035 -8.899 1.00 96.56 159 GLY A C 1
ATOM 1293 O O . GLY A 1 159 ? 0.203 5.012 -8.769 1.00 96.56 159 GLY A O 1
ATOM 1294 N N . ASN A 1 160 ? 0.075 7.238 -9.034 1.00 96.38 160 ASN A N 1
ATOM 1295 C CA . ASN A 1 160 ? 1.503 7.521 -9.001 1.00 96.38 160 ASN A CA 1
ATOM 1296 C C . ASN A 1 160 ? 2.021 7.579 -7.559 1.00 96.38 160 ASN A C 1
ATOM 1298 O O . ASN A 1 160 ? 1.387 8.182 -6.696 1.00 96.38 160 ASN A O 1
ATOM 1302 N N . LEU A 1 161 ? 3.200 7.017 -7.319 1.00 96.25 161 LEU A N 1
ATOM 1303 C CA . LEU A 1 161 ? 3.953 7.121 -6.076 1.00 96.25 161 LEU A CA 1
ATOM 1304 C C . LEU A 1 161 ? 5.272 7.837 -6.352 1.00 96.25 161 LEU A C 1
ATOM 1306 O O . LEU A 1 161 ? 6.128 7.301 -7.052 1.00 96.25 161 LEU A O 1
ATOM 1310 N N . GLU A 1 162 ? 5.457 9.015 -5.765 1.00 93.00 162 GLU A N 1
ATOM 1311 C CA . GLU A 1 162 ? 6.703 9.765 -5.893 1.00 93.00 162 GLU A CA 1
ATOM 1312 C C . GLU A 1 162 ? 7.131 10.360 -4.552 1.00 93.00 162 GLU A C 1
ATOM 1314 O O . GLU A 1 162 ? 6.440 11.206 -3.986 1.00 93.00 162 GLU A O 1
ATOM 1319 N N . ILE A 1 163 ? 8.294 9.938 -4.046 1.00 90.56 163 ILE A N 1
ATOM 1320 C CA . ILE A 1 163 ? 8.912 10.523 -2.849 1.00 90.56 163 ILE A CA 1
ATOM 1321 C C . ILE A 1 163 ? 10.314 11.020 -3.202 1.00 90.56 163 ILE A C 1
ATOM 1323 O O . ILE A 1 163 ? 11.165 10.252 -3.657 1.00 90.56 163 ILE A O 1
ATOM 1327 N N . THR A 1 164 ? 10.565 12.317 -3.007 1.00 83.12 164 THR A N 1
ATOM 1328 C CA . THR A 1 164 ?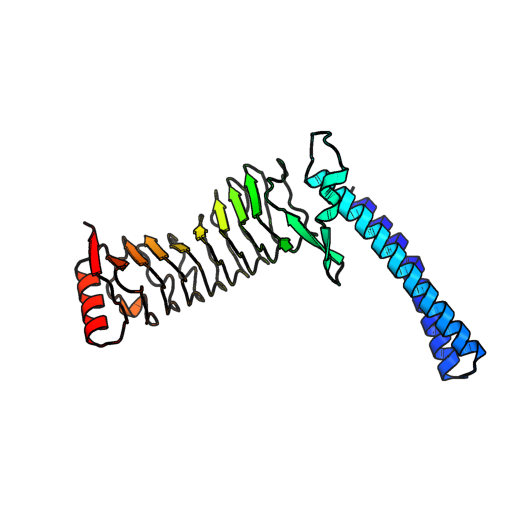 11.813 12.974 -3.430 1.00 83.12 164 THR A CA 1
ATOM 1329 C C . THR A 1 164 ? 12.563 13.609 -2.256 1.00 83.12 164 THR A C 1
ATOM 1331 O O . THR A 1 164 ? 11.956 13.945 -1.239 1.00 83.12 164 THR A O 1
ATOM 1334 N N . LYS A 1 165 ? 13.889 13.775 -2.438 1.00 84.75 165 LYS A N 1
ATOM 1335 C CA . LYS A 1 165 ? 14.952 14.288 -1.529 1.00 84.75 165 LYS A CA 1
ATOM 1336 C C . LYS A 1 165 ? 15.953 13.219 -1.094 1.00 84.75 165 LYS A C 1
ATOM 1338 O O . LYS A 1 165 ? 17.149 13.365 -1.347 1.00 84.75 165 LYS A O 1
ATOM 1343 N N . HIS A 1 166 ? 15.473 12.138 -0.489 1.00 86.12 166 HIS A N 1
ATOM 1344 C CA . HIS A 1 166 ? 16.301 11.043 0.022 1.00 86.12 166 HIS A CA 1
ATOM 1345 C C . HIS A 1 166 ? 15.926 9.715 -0.626 1.00 86.12 166 HIS A C 1
ATOM 1347 O O . HIS A 1 166 ? 14.848 9.593 -1.199 1.00 86.12 166 HIS A O 1
ATOM 1353 N N . SER A 1 167 ? 16.828 8.734 -0.541 1.00 88.62 167 SER A N 1
ATOM 1354 C CA . SER A 1 167 ? 16.513 7.366 -0.944 1.00 88.62 167 SER A CA 1
ATOM 1355 C C . SER A 1 167 ? 15.577 6.715 0.078 1.00 88.62 167 SER A C 1
ATOM 1357 O O . SER A 1 167 ? 15.854 6.783 1.276 1.00 88.62 167 SER A O 1
ATOM 1359 N N . VAL A 1 168 ? 14.491 6.089 -0.382 1.00 91.88 168 VAL A N 1
ATOM 1360 C CA . VAL A 1 168 ? 13.415 5.565 0.481 1.00 91.88 168 VAL A CA 1
ATOM 1361 C C . VAL A 1 168 ? 13.320 4.039 0.415 1.00 91.88 168 VAL A C 1
ATOM 1363 O O . VAL A 1 168 ? 13.361 3.464 -0.674 1.00 91.88 168 VAL A O 1
ATOM 1366 N N . CYS A 1 169 ? 13.164 3.389 1.572 1.00 93.94 169 CYS A N 1
ATOM 1367 C CA . CYS A 1 169 ? 12.794 1.971 1.670 1.00 93.94 169 CYS A CA 1
ATOM 1368 C C . CYS A 1 169 ? 11.270 1.797 1.749 1.00 93.94 169 CYS A C 1
ATOM 1370 O O . CYS A 1 169 ? 10.617 2.429 2.582 1.00 93.94 169 CYS A O 1
ATOM 1372 N N . PHE A 1 170 ? 10.715 0.903 0.935 1.00 95.38 170 PHE A N 1
ATOM 1373 C CA . PHE A 1 170 ? 9.297 0.543 0.907 1.00 95.38 170 PHE A CA 1
ATOM 1374 C C . PHE A 1 170 ? 9.101 -0.929 1.304 1.00 95.38 170 PHE A C 1
ATOM 1376 O O . PHE A 1 170 ? 8.927 -1.807 0.460 1.00 95.38 170 PHE A O 1
ATOM 1383 N N . ASP A 1 171 ? 9.134 -1.210 2.607 1.00 95.88 171 ASP A N 1
ATOM 1384 C CA . ASP A 1 171 ? 9.272 -2.576 3.144 1.00 95.88 171 ASP A CA 1
ATOM 1385 C C . ASP A 1 171 ? 8.068 -3.493 2.866 1.00 95.88 171 ASP A C 1
ATOM 1387 O O . ASP A 1 171 ? 8.203 -4.721 2.826 1.00 95.88 171 ASP A O 1
ATOM 1391 N N . SER A 1 172 ? 6.880 -2.904 2.703 1.00 98.12 172 SER A N 1
ATOM 1392 C CA . SER A 1 172 ? 5.628 -3.640 2.489 1.00 98.12 172 SER A CA 1
ATOM 1393 C C . SER A 1 172 ? 4.928 -3.326 1.175 1.00 98.12 172 SER A C 1
ATOM 1395 O O . SER A 1 172 ? 3.845 -3.856 0.962 1.00 98.12 172 SER A O 1
ATOM 1397 N N . LEU A 1 173 ? 5.516 -2.496 0.311 1.00 98.31 173 LEU A N 1
ATOM 1398 C CA . LEU A 1 173 ? 4.869 -2.080 -0.931 1.00 98.31 173 LEU A CA 1
ATOM 1399 C C . LEU A 1 173 ? 4.802 -3.260 -1.892 1.00 98.31 173 LEU A C 1
ATOM 1401 O O . LEU A 1 173 ? 5.833 -3.831 -2.224 1.00 98.31 173 LEU A O 1
ATOM 1405 N N . GLU A 1 174 ? 3.595 -3.614 -2.318 1.00 98.44 174 GLU A N 1
ATOM 1406 C CA . GLU A 1 174 ? 3.305 -4.746 -3.199 1.00 98.44 174 GLU A CA 1
ATOM 1407 C C . GLU A 1 174 ? 2.931 -4.284 -4.610 1.00 98.44 174 GLU A C 1
ATOM 1409 O O . GLU A 1 174 ? 3.300 -4.939 -5.587 1.00 98.44 174 GLU A O 1
ATOM 1414 N N . GLU A 1 175 ? 2.236 -3.149 -4.735 1.00 98.50 175 GLU A N 1
ATOM 1415 C CA . GLU A 1 175 ? 1.749 -2.650 -6.023 1.00 98.50 175 GLU A CA 1
ATOM 1416 C C . GLU A 1 175 ? 1.719 -1.117 -6.108 1.00 98.50 175 GLU A C 1
ATOM 1418 O O . GLU A 1 175 ? 1.224 -0.434 -5.208 1.00 98.50 175 GLU A O 1
ATOM 1423 N N . VAL A 1 176 ? 2.176 -0.590 -7.247 1.00 98.44 176 VAL A N 1
ATOM 1424 C CA . VAL A 1 176 ? 1.936 0.793 -7.690 1.00 98.44 176 VAL A CA 1
ATOM 1425 C C . VAL A 1 176 ? 1.316 0.738 -9.080 1.00 98.44 176 VAL A C 1
ATOM 1427 O O . VAL A 1 176 ? 1.988 0.354 -10.029 1.00 98.44 176 VAL A O 1
ATOM 1430 N N . ALA A 1 177 ? 0.045 1.093 -9.238 1.00 97.75 177 ALA A N 1
ATOM 1431 C CA . ALA A 1 177 ? -0.623 0.954 -10.535 1.00 97.75 177 ALA A CA 1
ATOM 1432 C C . ALA A 1 177 ? -0.214 2.037 -11.554 1.00 97.75 177 ALA A C 1
ATOM 1434 O O . ALA A 1 177 ? -0.259 1.787 -12.759 1.00 97.75 177 ALA A O 1
ATOM 1435 N N . GLY A 1 178 ? 0.217 3.214 -11.088 1.00 97.12 178 GLY A N 1
ATOM 1436 C CA . GLY A 1 178 ? 0.747 4.296 -11.918 1.00 97.12 178 GLY A CA 1
ATOM 1437 C C . GLY A 1 178 ? 2.276 4.319 -11.985 1.00 97.12 178 GLY A C 1
ATOM 1438 O O . GLY A 1 178 ? 2.948 3.288 -12.025 1.00 97.12 178 GLY A O 1
ATOM 1439 N N . PHE A 1 179 ? 2.842 5.521 -12.028 1.00 96.19 179 PHE A N 1
ATOM 1440 C CA . PHE A 1 179 ? 4.284 5.745 -12.017 1.00 96.19 179 PHE A CA 1
ATOM 1441 C C . PHE A 1 179 ? 4.866 5.587 -10.612 1.00 96.19 179 PHE A C 1
ATOM 1443 O O . PHE A 1 179 ? 4.426 6.260 -9.686 1.00 96.19 179 PHE A O 1
ATOM 1450 N N . PHE A 1 180 ? 5.882 4.739 -10.466 1.00 95.44 180 PHE A N 1
ATOM 1451 C CA . PHE A 1 180 ? 6.699 4.635 -9.266 1.00 95.44 180 PHE A CA 1
ATOM 1452 C C . PHE A 1 180 ? 8.037 5.348 -9.488 1.00 95.44 180 PHE A C 1
ATOM 1454 O O . PHE A 1 180 ? 8.900 4.866 -10.227 1.00 95.44 180 PHE A O 1
ATOM 1461 N N . GLY A 1 181 ? 8.188 6.513 -8.860 1.00 88.06 181 GLY A N 1
ATOM 1462 C CA . GLY A 1 181 ? 9.334 7.397 -9.027 1.00 88.06 181 GLY A CA 1
ATOM 1463 C C . GLY A 1 181 ? 9.938 7.899 -7.720 1.00 88.06 181 GLY A C 1
ATOM 1464 O O . GLY A 1 181 ? 9.461 7.626 -6.617 1.00 88.06 181 GLY A O 1
ATOM 1465 N N . GLY A 1 182 ? 11.016 8.668 -7.866 1.00 85.69 182 GLY A N 1
ATOM 1466 C CA . GLY A 1 182 ? 11.831 9.169 -6.763 1.00 85.69 182 GLY A CA 1
ATOM 1467 C C . GLY A 1 182 ? 13.155 8.419 -6.625 1.00 85.69 182 GLY A C 1
ATOM 1468 O O . GLY A 1 182 ? 13.567 7.667 -7.507 1.00 85.69 182 GLY A O 1
ATOM 1469 N N . ARG A 1 183 ? 13.853 8.642 -5.508 1.00 86.56 183 ARG A N 1
ATOM 1470 C CA . ARG A 1 183 ? 15.070 7.887 -5.178 1.00 86.56 183 ARG A CA 1
ATOM 1471 C C . ARG A 1 183 ? 14.647 6.663 -4.374 1.00 86.56 183 ARG A C 1
ATOM 1473 O O . ARG A 1 183 ? 14.327 6.773 -3.194 1.00 86.56 183 ARG A O 1
ATOM 1480 N N . ILE A 1 184 ? 14.595 5.500 -5.011 1.00 88.56 184 ILE A N 1
ATOM 1481 C CA . ILE A 1 184 ? 14.144 4.267 -4.358 1.00 88.56 184 ILE A CA 1
ATOM 1482 C C . ILE A 1 184 ? 15.371 3.496 -3.888 1.00 88.56 184 ILE A C 1
ATOM 1484 O O . ILE A 1 184 ? 16.220 3.128 -4.696 1.00 88.56 184 ILE A O 1
ATOM 1488 N N . LYS A 1 185 ? 15.466 3.258 -2.578 1.00 90.19 185 LYS A N 1
ATOM 1489 C CA . LYS A 1 185 ? 16.513 2.404 -2.013 1.00 90.19 185 LYS A CA 1
ATOM 1490 C C . LYS A 1 185 ? 16.155 0.933 -2.198 1.00 90.19 185 LYS A C 1
ATOM 1492 O O . LYS A 1 185 ? 16.952 0.155 -2.704 1.00 90.19 185 LYS A O 1
ATOM 1497 N N . SER A 1 186 ? 14.943 0.557 -1.801 1.00 92.00 186 SER A N 1
ATOM 1498 C CA . SER A 1 186 ? 14.445 -0.809 -1.945 1.00 92.00 186 SER A CA 1
ATOM 1499 C C . SER A 1 186 ? 12.922 -0.852 -1.878 1.00 92.00 186 SER A C 1
ATOM 1501 O O . SER A 1 186 ? 12.294 -0.045 -1.191 1.00 92.00 186 SER A O 1
ATOM 1503 N N . ALA A 1 187 ? 12.328 -1.818 -2.571 1.00 95.31 187 ALA A N 1
ATOM 1504 C CA . ALA A 1 187 ? 10.930 -2.206 -2.421 1.00 95.31 187 ALA A CA 1
ATOM 1505 C C . ALA A 1 187 ? 10.836 -3.743 -2.522 1.00 95.31 187 ALA A C 1
ATOM 1507 O O . ALA A 1 187 ? 10.435 -4.284 -3.555 1.00 95.31 187 ALA A O 1
ATOM 1508 N N . PRO A 1 188 ? 11.256 -4.479 -1.472 1.00 95.88 188 PRO A N 1
ATOM 1509 C CA . PRO A 1 188 ? 11.493 -5.921 -1.546 1.00 95.88 188 PRO A CA 1
ATOM 1510 C C . PRO A 1 188 ? 10.247 -6.750 -1.863 1.00 95.88 188 PRO A C 1
ATOM 1512 O O . PRO A 1 188 ? 10.370 -7.851 -2.394 1.00 95.88 188 PRO A O 1
ATOM 1515 N N . LYS A 1 189 ? 9.054 -6.242 -1.547 1.00 98.12 189 LYS A N 1
ATOM 1516 C CA . LYS A 1 189 ? 7.783 -6.933 -1.796 1.00 98.12 189 LYS A CA 1
ATOM 1517 C C . LYS A 1 189 ? 7.054 -6.442 -3.041 1.00 98.12 189 LYS A C 1
ATOM 1519 O O . LYS A 1 189 ? 5.984 -6.972 -3.327 1.00 98.12 189 LYS A O 1
ATOM 1524 N N . LEU A 1 190 ? 7.609 -5.472 -3.773 1.00 97.94 190 LEU A N 1
ATOM 1525 C CA . LEU A 1 190 ? 6.943 -4.899 -4.936 1.00 97.94 190 LEU A CA 1
ATOM 1526 C C . LEU A 1 190 ? 6.837 -5.978 -6.002 1.00 97.94 190 LEU A C 1
ATOM 1528 O O . LEU A 1 190 ? 7.860 -6.436 -6.497 1.00 97.94 190 LEU A O 1
ATOM 1532 N N . LYS A 1 191 ? 5.611 -6.369 -6.343 1.00 98.25 191 LYS A N 1
ATOM 1533 C CA . LYS A 1 191 ? 5.316 -7.369 -7.375 1.00 98.25 191 LYS A CA 1
ATOM 1534 C C . LYS A 1 191 ? 4.947 -6.724 -8.695 1.00 98.25 191 LYS A C 1
ATOM 1536 O O . LYS A 1 191 ? 5.261 -7.282 -9.746 1.00 98.25 191 LYS A O 1
ATOM 1541 N N . LYS A 1 192 ? 4.269 -5.573 -8.639 1.00 98.12 192 LYS A N 1
ATOM 1542 C CA . LYS A 1 192 ? 3.704 -4.912 -9.817 1.00 98.12 192 LYS A CA 1
ATOM 1543 C C . LYS A 1 192 ? 3.908 -3.404 -9.801 1.00 98.12 192 LYS A C 1
ATOM 1545 O O . LYS A 1 192 ? 3.710 -2.761 -8.770 1.00 98.12 192 LYS A O 1
ATOM 1550 N N . ALA A 1 193 ? 4.257 -2.846 -10.954 1.00 97.75 193 ALA A N 1
ATOM 1551 C CA . ALA A 1 193 ? 4.367 -1.404 -11.160 1.00 97.75 193 ALA A CA 1
ATOM 1552 C C . ALA A 1 193 ? 3.711 -0.987 -12.485 1.00 97.75 193 ALA A C 1
ATOM 1554 O O . ALA A 1 193 ? 3.760 -1.733 -13.458 1.00 97.75 193 ALA A O 1
ATOM 1555 N N . GLY A 1 194 ? 3.131 0.208 -12.570 1.00 96.94 194 GLY A N 1
ATOM 1556 C CA . GLY A 1 194 ? 2.652 0.760 -13.835 1.00 96.94 194 GLY A CA 1
ATOM 1557 C C . GLY A 1 194 ? 3.818 1.183 -14.716 1.00 96.94 194 GLY A C 1
ATOM 1558 O O . GLY A 1 194 ? 4.150 0.525 -15.701 1.00 96.94 194 GLY A O 1
ATOM 1559 N N . HIS A 1 195 ? 4.455 2.280 -14.326 1.00 95.44 195 HIS A N 1
ATOM 1560 C CA . HIS A 1 195 ? 5.719 2.744 -14.887 1.00 95.44 195 HIS A CA 1
ATOM 1561 C C . HIS A 1 195 ? 6.777 2.768 -13.789 1.00 95.44 195 HIS A C 1
ATOM 1563 O O . HIS A 1 195 ? 6.460 3.109 -12.652 1.00 95.44 195 HIS A O 1
ATOM 1569 N N . ILE A 1 196 ? 8.032 2.465 -14.108 1.00 92.62 196 ILE A N 1
ATOM 1570 C CA . ILE A 1 196 ? 9.123 2.569 -13.132 1.00 92.62 196 ILE A CA 1
ATOM 1571 C C . ILE A 1 196 ? 10.406 3.061 -13.794 1.00 92.62 196 ILE A C 1
ATOM 1573 O O . ILE A 1 196 ? 10.777 2.605 -14.878 1.00 92.62 196 ILE A O 1
ATOM 1577 N N . TYR A 1 197 ? 11.069 3.998 -13.121 1.00 89.44 197 TYR A N 1
ATOM 1578 C CA . TYR A 1 197 ? 12.420 4.440 -13.443 1.00 89.44 197 TYR A CA 1
ATOM 1579 C C . TYR A 1 197 ? 13.372 3.872 -12.390 1.00 89.44 197 TYR A C 1
ATOM 1581 O O . TYR A 1 197 ? 13.270 4.203 -11.209 1.00 89.44 197 TYR A O 1
ATOM 1589 N N . ILE A 1 198 ? 14.282 3.000 -12.811 1.00 84.94 198 ILE A N 1
ATOM 1590 C CA . ILE A 1 198 ? 15.234 2.324 -11.936 1.00 84.94 198 ILE A CA 1
ATOM 1591 C C . ILE A 1 198 ? 16.617 2.928 -12.152 1.00 84.94 198 ILE A C 1
ATOM 1593 O O . ILE A 1 198 ? 17.230 2.774 -13.208 1.00 84.94 198 ILE A O 1
ATOM 1597 N N . GLN A 1 199 ? 17.093 3.599 -11.111 1.00 79.19 199 GLN A N 1
ATOM 1598 C CA . GLN A 1 199 ? 18.463 4.070 -10.965 1.00 79.19 199 GLN A CA 1
ATOM 1599 C C . GLN A 1 199 ? 18.829 3.888 -9.493 1.00 79.19 199 GLN A C 1
ATOM 1601 O O . GLN A 1 199 ? 18.373 4.658 -8.642 1.00 79.19 199 GLN A O 1
ATOM 1606 N N . SER A 1 200 ? 19.573 2.834 -9.170 1.00 71.56 200 SER A N 1
ATOM 1607 C CA . SER A 1 200 ? 19.896 2.477 -7.794 1.00 71.56 200 SER A CA 1
ATOM 1608 C C . SER A 1 200 ? 21.278 1.851 -7.682 1.00 71.56 200 SER A C 1
ATOM 1610 O O . SER A 1 200 ? 21.546 0.769 -8.179 1.00 71.56 200 SER A O 1
ATOM 1612 N N . ASN A 1 201 ? 22.128 2.455 -6.859 1.00 71.19 201 ASN A N 1
ATOM 1613 C CA . ASN A 1 201 ? 23.418 1.855 -6.525 1.00 71.19 201 ASN A CA 1
ATOM 1614 C C . ASN A 1 201 ? 23.288 0.640 -5.578 1.00 71.19 201 ASN A C 1
ATOM 1616 O O . ASN A 1 201 ? 24.302 0.112 -5.127 1.00 71.19 201 ASN A O 1
ATOM 1620 N N . GLU A 1 202 ? 22.066 0.234 -5.224 1.00 78.25 202 GLU A N 1
ATOM 1621 C CA . GLU A 1 202 ? 21.787 -0.871 -4.311 1.00 78.25 202 GLU A CA 1
ATOM 1622 C C . GLU A 1 202 ? 21.698 -2.201 -5.065 1.00 78.25 202 GLU A C 1
ATOM 1624 O O . GLU A 1 202 ? 21.150 -2.290 -6.164 1.00 78.25 202 GLU A O 1
ATOM 1629 N N . THR A 1 203 ? 22.177 -3.273 -4.440 1.00 75.06 203 THR A N 1
ATOM 1630 C CA . THR A 1 203 ? 22.045 -4.623 -4.992 1.00 75.06 203 THR A CA 1
ATOM 1631 C C . THR A 1 203 ? 20.607 -5.113 -4.843 1.00 75.06 203 THR A C 1
ATOM 1633 O O . THR A 1 203 ? 20.107 -5.230 -3.725 1.00 75.06 203 THR A O 1
ATOM 1636 N N . ASN A 1 204 ? 19.968 -5.469 -5.962 1.00 80.94 204 ASN A N 1
ATOM 1637 C CA . ASN A 1 204 ? 18.642 -6.093 -6.007 1.00 80.94 204 ASN A CA 1
ATOM 1638 C C . ASN A 1 204 ? 17.549 -5.322 -5.224 1.00 80.94 204 ASN A C 1
ATOM 1640 O O . ASN A 1 204 ? 16.978 -5.850 -4.267 1.00 80.94 204 ASN A O 1
ATOM 1644 N N . PRO A 1 205 ? 17.239 -4.066 -5.604 1.00 88.50 205 PRO A N 1
ATOM 1645 C CA . PRO A 1 205 ? 16.236 -3.247 -4.924 1.00 88.50 205 PRO A CA 1
ATOM 1646 C C . PRO A 1 205 ? 14.798 -3.750 -5.131 1.00 88.50 205 PRO A C 1
ATOM 1648 O O . PRO A 1 205 ? 13.922 -3.415 -4.329 1.00 88.50 205 PRO A O 1
ATOM 1651 N N . PHE A 1 206 ? 14.552 -4.559 -6.169 1.00 92.62 206 PHE A N 1
ATOM 1652 C CA . PHE A 1 206 ? 13.230 -5.059 -6.558 1.00 92.62 206 PHE A CA 1
ATOM 1653 C C . PHE A 1 206 ? 13.225 -6.590 -6.766 1.00 92.62 206 PHE A C 1
ATOM 1655 O O . PHE A 1 206 ? 12.889 -7.073 -7.850 1.00 92.62 206 PHE A O 1
ATOM 1662 N N . PRO A 1 207 ? 13.560 -7.387 -5.733 1.00 93.50 207 PRO A N 1
ATOM 1663 C CA . PRO A 1 207 ? 13.695 -8.836 -5.844 1.00 93.50 207 PRO A CA 1
ATOM 1664 C C . PRO A 1 207 ? 12.392 -9.534 -6.222 1.00 93.50 207 PRO A C 1
ATOM 1666 O O . PRO A 1 207 ? 12.450 -10.596 -6.826 1.00 93.50 207 PRO A O 1
ATOM 1669 N N . SER A 1 208 ? 11.233 -8.969 -5.881 1.00 97.00 208 SER A N 1
ATOM 1670 C CA . SER A 1 208 ? 9.924 -9.588 -6.127 1.00 97.00 208 SER A CA 1
ATOM 1671 C C . SER A 1 208 ? 9.192 -9.021 -7.345 1.00 97.00 208 SER A C 1
ATOM 1673 O O . SER A 1 208 ? 8.058 -9.422 -7.584 1.00 97.00 208 SER A O 1
ATOM 1675 N N . LEU A 1 209 ? 9.788 -8.081 -8.090 1.00 95.94 209 LEU A N 1
ATOM 1676 C CA . LEU A 1 209 ? 9.086 -7.401 -9.180 1.00 95.94 209 LEU A CA 1
ATOM 1677 C C . LEU A 1 209 ? 8.898 -8.357 -10.355 1.00 95.94 209 LEU A C 1
ATOM 1679 O O . LEU A 1 209 ? 9.873 -8.789 -10.962 1.00 95.94 209 LEU A O 1
ATOM 1683 N N . GLU A 1 210 ? 7.642 -8.670 -10.667 1.00 96.69 210 GLU A N 1
ATOM 1684 C CA . GLU A 1 210 ? 7.248 -9.672 -11.661 1.00 96.69 210 GLU A CA 1
ATOM 1685 C C . GLU A 1 210 ? 6.654 -9.044 -12.925 1.00 96.69 210 GLU A C 1
ATOM 1687 O O . GLU A 1 210 ? 6.896 -9.532 -14.032 1.00 96.69 210 GLU A O 1
ATOM 1692 N N . GLU A 1 211 ? 5.881 -7.966 -12.784 1.00 96.25 211 GLU A N 1
ATOM 1693 C CA . GLU A 1 211 ? 5.125 -7.365 -13.886 1.00 96.25 211 GLU A CA 1
ATOM 1694 C C . GLU A 1 211 ? 5.209 -5.836 -13.862 1.00 96.25 211 GLU A C 1
ATOM 1696 O O . GLU A 1 211 ? 4.986 -5.188 -12.839 1.00 96.25 211 GLU A O 1
ATOM 1701 N N . ILE A 1 212 ? 5.486 -5.255 -15.026 1.00 95.88 212 ILE A N 1
ATOM 1702 C CA . ILE A 1 212 ? 5.378 -3.820 -15.273 1.00 95.88 212 ILE A CA 1
ATOM 1703 C C . ILE A 1 212 ? 4.273 -3.621 -16.307 1.00 95.88 212 ILE A C 1
ATOM 1705 O O . ILE A 1 212 ? 4.390 -4.107 -17.431 1.00 95.88 212 ILE A O 1
ATOM 1709 N N . TYR A 1 213 ? 3.184 -2.944 -15.942 1.00 94.31 213 TYR A N 1
ATOM 1710 C CA . TYR A 1 213 ? 2.005 -2.821 -16.808 1.00 94.31 213 TYR A CA 1
ATOM 1711 C C . TYR A 1 213 ? 2.291 -2.006 -18.065 1.00 94.31 213 TYR A C 1
ATOM 1713 O O . TYR A 1 213 ? 1.764 -2.306 -19.137 1.00 94.31 213 TYR A O 1
ATOM 1721 N N . PHE A 1 214 ? 3.134 -0.986 -17.934 1.00 93.12 214 PHE A N 1
ATOM 1722 C CA . PHE A 1 214 ? 3.475 -0.077 -19.009 1.00 93.12 214 PHE A CA 1
ATOM 1723 C C . PHE A 1 214 ? 4.986 -0.114 -19.256 1.00 93.12 214 PHE A C 1
ATOM 1725 O O . PHE A 1 214 ? 5.481 -1.074 -19.849 1.00 93.12 214 PHE A O 1
ATOM 1732 N N . SER A 1 215 ? 5.724 0.921 -18.858 1.00 91.94 215 SER A N 1
ATOM 1733 C CA . SER A 1 215 ? 7.115 1.109 -19.277 1.00 91.94 215 SER A CA 1
ATOM 1734 C C . SER A 1 215 ? 8.100 0.985 -18.122 1.00 91.94 215 SER A C 1
ATOM 1736 O O . SER A 1 215 ? 7.876 1.517 -17.035 1.00 91.94 215 SER A O 1
ATOM 1738 N N . CYS A 1 216 ? 9.227 0.343 -18.398 1.00 91.00 216 CYS A N 1
ATOM 1739 C CA . CYS A 1 216 ? 10.374 0.251 -17.514 1.00 91.00 216 CYS A CA 1
ATOM 1740 C C . CYS A 1 216 ? 11.548 0.992 -18.143 1.00 91.00 216 CYS A C 1
ATOM 1742 O O . CYS A 1 216 ? 11.916 0.709 -19.284 1.00 91.00 216 CYS A O 1
ATOM 1744 N N . TYR A 1 217 ? 12.136 1.915 -17.394 1.00 89.06 217 TYR A N 1
ATOM 1745 C CA . TYR A 1 217 ? 13.401 2.531 -17.755 1.00 89.06 217 TYR A CA 1
ATOM 1746 C C . TYR A 1 217 ? 14.444 2.157 -16.711 1.00 89.06 217 TYR A C 1
ATOM 1748 O O . TYR A 1 217 ? 14.234 2.371 -15.518 1.00 89.06 217 TYR A O 1
ATOM 1756 N N . ILE A 1 218 ? 15.565 1.609 -17.158 1.00 85.31 218 ILE A N 1
ATOM 1757 C CA . ILE A 1 218 ? 16.690 1.202 -16.324 1.00 85.31 218 ILE A CA 1
ATOM 1758 C C . ILE A 1 218 ? 17.906 1.997 -16.780 1.00 85.31 218 ILE A C 1
ATOM 1760 O O . ILE A 1 218 ? 18.290 1.936 -17.945 1.00 85.31 218 ILE A O 1
ATOM 1764 N N . ASN A 1 219 ? 18.516 2.732 -15.859 1.00 81.12 219 ASN A N 1
ATOM 1765 C CA . ASN A 1 219 ? 19.767 3.443 -16.090 1.00 81.12 219 ASN A CA 1
ATOM 1766 C C . ASN A 1 219 ? 20.718 3.144 -14.947 1.00 81.12 219 ASN A C 1
ATOM 1768 O O . ASN A 1 219 ? 20.794 3.888 -13.967 1.00 81.12 219 ASN A O 1
ATOM 1772 N N . ASP A 1 220 ? 21.387 2.007 -15.076 1.00 71.50 220 ASP A N 1
ATOM 1773 C CA . ASP A 1 220 ? 22.235 1.464 -14.033 1.00 71.50 220 ASP A CA 1
ATOM 1774 C C . ASP A 1 220 ? 23.327 0.583 -14.621 1.00 71.50 220 ASP A C 1
ATOM 1776 O O . ASP A 1 220 ? 23.096 -0.132 -15.595 1.00 71.50 220 ASP A O 1
ATOM 1780 N N . SER A 1 221 ? 24.499 0.615 -14.002 1.00 59.41 221 SER A N 1
ATOM 1781 C CA . SER A 1 221 ? 25.647 -0.202 -14.382 1.00 59.41 221 SER A CA 1
ATOM 1782 C C . SER A 1 221 ? 25.753 -1.501 -13.582 1.00 59.41 221 SER A C 1
ATOM 1784 O O . SER A 1 221 ? 26.538 -2.370 -13.972 1.00 59.41 221 SER A O 1
ATOM 1786 N N . ASN A 1 222 ? 24.971 -1.667 -12.506 1.00 60.75 222 ASN A N 1
ATOM 1787 C CA . ASN A 1 222 ? 25.029 -2.842 -11.635 1.00 60.75 222 ASN A CA 1
ATOM 1788 C C . ASN A 1 222 ? 24.106 -3.995 -12.064 1.00 60.75 222 ASN A C 1
ATOM 1790 O O . ASN A 1 222 ? 22.994 -3.821 -12.563 1.00 60.75 222 ASN A O 1
ATOM 1794 N N . LEU A 1 223 ? 24.598 -5.215 -11.833 1.00 54.88 223 LEU A N 1
ATOM 1795 C CA . LEU A 1 223 ? 23.956 -6.473 -12.212 1.00 54.88 223 LEU A CA 1
ATOM 1796 C C . LEU A 1 223 ? 22.819 -6.840 -11.229 1.00 54.88 223 LEU A C 1
ATOM 1798 O O . LEU A 1 223 ? 22.984 -6.731 -10.017 1.00 54.88 223 LEU A O 1
ATOM 1802 N N . ALA A 1 224 ? 21.701 -7.349 -11.768 1.00 66.06 224 ALA A N 1
ATOM 1803 C CA . ALA A 1 224 ? 20.557 -7.952 -11.055 1.00 66.06 224 ALA A CA 1
ATOM 1804 C C . ALA A 1 224 ? 19.627 -7.007 -10.257 1.00 66.06 224 ALA A C 1
ATOM 1806 O O . ALA A 1 224 ? 19.400 -7.187 -9.061 1.00 66.06 224 ALA A O 1
ATOM 1807 N N . LEU A 1 225 ? 19.013 -6.035 -10.939 1.00 72.50 225 LEU A N 1
ATOM 1808 C CA . LEU A 1 225 ? 18.020 -5.138 -10.329 1.00 72.50 225 LEU A CA 1
ATOM 1809 C C . LEU A 1 225 ? 16.629 -5.768 -10.140 1.00 72.50 225 LEU A C 1
ATOM 1811 O O . LEU A 1 225 ? 15.928 -5.435 -9.185 1.00 72.50 225 LEU A O 1
ATOM 1815 N N . VAL A 1 226 ? 16.227 -6.631 -11.079 1.00 85.75 226 VAL A N 1
ATOM 1816 C CA . VAL A 1 226 ? 14.853 -7.143 -11.231 1.00 85.75 226 VAL A CA 1
ATOM 1817 C C . VAL A 1 226 ? 14.850 -8.628 -11.646 1.00 85.75 226 VAL A C 1
ATOM 1819 O O . VAL A 1 226 ? 14.371 -8.982 -12.724 1.00 85.75 226 VAL A O 1
ATOM 1822 N N . PRO A 1 227 ? 15.402 -9.533 -10.817 1.00 88.50 227 PRO A N 1
ATOM 1823 C CA . PRO A 1 227 ? 15.659 -10.925 -11.203 1.00 88.50 227 PRO A CA 1
ATOM 1824 C C . PRO A 1 227 ? 14.388 -11.719 -11.539 1.00 88.50 227 PRO A C 1
ATOM 1826 O O . PRO A 1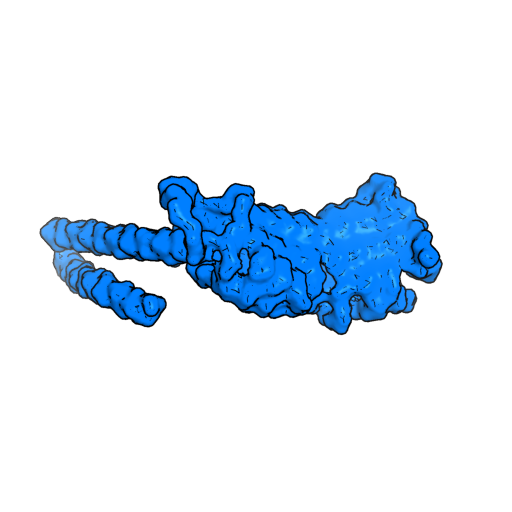 227 ? 14.441 -12.671 -12.314 1.00 88.50 227 PRO A O 1
ATOM 1829 N N . ASN A 1 228 ? 13.242 -11.323 -10.980 1.00 93.56 228 ASN A N 1
ATOM 1830 C CA . ASN A 1 228 ? 11.960 -11.998 -11.164 1.00 93.56 228 ASN A CA 1
ATOM 1831 C C . ASN A 1 228 ? 11.049 -11.346 -12.209 1.00 93.56 228 ASN A C 1
ATOM 1833 O O . ASN A 1 228 ? 9.917 -11.801 -12.374 1.00 93.56 228 ASN A O 1
ATOM 1837 N N . LEU A 1 229 ? 11.528 -10.338 -12.946 1.00 92.7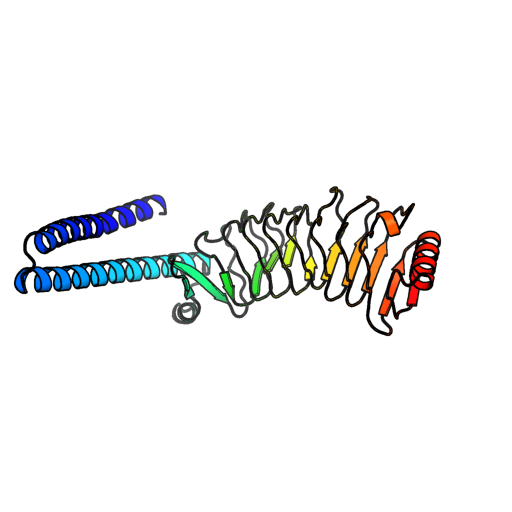5 229 LEU A N 1
ATOM 1838 C CA . LEU A 1 229 ? 10.710 -9.639 -13.933 1.00 92.75 229 LEU A CA 1
ATOM 1839 C C . LEU A 1 229 ? 10.362 -10.573 -15.093 1.00 92.75 229 LEU A C 1
ATOM 1841 O O . LEU A 1 229 ? 11.243 -11.065 -15.795 1.00 92.75 229 LEU A O 1
ATOM 1845 N N . ARG A 1 230 ? 9.063 -10.795 -15.299 1.00 94.12 230 ARG A N 1
ATOM 1846 C CA . ARG A 1 230 ? 8.513 -11.675 -16.339 1.00 94.12 230 ARG A CA 1
ATOM 1847 C C . ARG A 1 230 ? 7.940 -10.904 -17.510 1.00 94.12 230 ARG A C 1
ATOM 1849 O O . ARG A 1 230 ? 8.023 -11.380 -18.642 1.00 94.12 230 ARG A O 1
ATOM 1856 N N . LYS A 1 231 ? 7.356 -9.735 -17.244 1.00 93.19 231 LYS A N 1
ATOM 1857 C CA . LYS A 1 231 ? 6.591 -8.992 -18.241 1.00 93.19 231 LYS A CA 1
ATOM 1858 C C . LYS A 1 231 ? 6.759 -7.485 -18.112 1.00 93.19 231 LYS A C 1
ATOM 1860 O O . LYS A 1 231 ? 6.641 -6.937 -17.020 1.00 93.19 231 LYS A O 1
ATOM 1865 N N . VAL A 1 232 ? 6.942 -6.827 -19.253 1.00 92.50 232 VAL A N 1
ATOM 1866 C CA . VAL A 1 232 ? 6.837 -5.373 -19.412 1.00 92.50 232 VAL A CA 1
ATOM 1867 C C . VAL A 1 232 ? 5.812 -5.098 -20.503 1.00 92.50 232 VAL A C 1
ATOM 1869 O O . VAL A 1 232 ? 6.019 -5.483 -21.644 1.00 92.50 232 VAL A O 1
ATOM 1872 N N . GLY A 1 233 ? 4.685 -4.471 -20.180 1.00 90.25 233 GLY A N 1
ATOM 1873 C CA . GLY A 1 233 ? 3.545 -4.410 -21.099 1.00 90.25 233 GLY A CA 1
ATOM 1874 C C . GLY A 1 233 ? 3.749 -3.506 -22.313 1.00 90.25 233 GLY A C 1
ATOM 1875 O O . GLY A 1 233 ? 3.136 -3.749 -23.349 1.00 90.25 233 GLY A O 1
ATOM 1876 N N . ARG A 1 234 ? 4.602 -2.483 -22.198 1.00 88.38 234 ARG A N 1
ATOM 1877 C CA . ARG A 1 234 ? 4.817 -1.472 -23.237 1.00 88.38 234 ARG A CA 1
ATOM 1878 C C . ARG A 1 234 ? 6.263 -1.386 -23.714 1.00 88.38 234 ARG A C 1
ATOM 1880 O O . ARG A 1 234 ? 6.634 -1.915 -24.759 1.00 88.38 234 ARG A O 1
ATOM 1887 N N . LYS A 1 235 ? 7.109 -0.752 -22.906 1.00 88.06 235 LYS A N 1
ATOM 1888 C CA . LYS A 1 235 ? 8.454 -0.338 -23.317 1.00 88.06 235 LYS A CA 1
ATOM 1889 C C . LYS A 1 235 ? 9.487 -0.743 -22.279 1.00 88.06 235 LYS A C 1
ATOM 1891 O O . LYS A 1 235 ? 9.271 -0.482 -21.098 1.00 88.06 235 LYS A O 1
ATOM 1896 N N . LEU A 1 236 ? 10.601 -1.324 -22.713 1.00 87.31 236 LEU A N 1
ATOM 1897 C CA . LEU A 1 236 ? 11.770 -1.575 -21.871 1.00 87.31 236 LEU A CA 1
ATOM 1898 C C . LEU A 1 236 ? 12.966 -0.818 -22.452 1.00 87.31 236 LEU A C 1
ATOM 1900 O O . LEU A 1 236 ? 13.431 -1.130 -23.550 1.00 87.31 236 LEU A O 1
ATOM 1904 N N . ASP A 1 237 ? 13.432 0.172 -21.698 1.00 86.19 237 ASP A N 1
ATOM 1905 C CA . ASP A 1 237 ? 14.580 1.006 -22.037 1.00 86.19 237 ASP A CA 1
ATOM 1906 C C . ASP A 1 237 ? 15.717 0.702 -21.069 1.00 86.19 237 ASP A C 1
ATOM 1908 O O . ASP A 1 237 ? 15.562 0.856 -19.858 1.00 86.19 237 ASP A O 1
ATOM 1912 N N . ILE A 1 238 ? 16.859 0.265 -21.594 1.00 81.94 238 ILE A N 1
ATOM 1913 C CA . ILE A 1 238 ? 18.025 -0.101 -20.788 1.00 81.94 238 ILE A CA 1
ATOM 1914 C C . ILE A 1 238 ? 19.228 0.716 -21.248 1.00 81.94 238 ILE A C 1
ATOM 1916 O O . ILE A 1 238 ? 19.743 0.539 -22.355 1.00 81.94 238 ILE A O 1
ATOM 1920 N N . HIS A 1 239 ? 19.693 1.578 -20.354 1.00 77.88 239 HIS A N 1
ATOM 1921 C CA . HIS A 1 239 ? 20.849 2.441 -20.525 1.00 77.88 239 HIS A CA 1
ATOM 1922 C C . HIS A 1 239 ? 21.944 2.070 -19.531 1.00 77.88 239 HIS A C 1
ATOM 1924 O O . HIS A 1 239 ? 21.663 1.663 -18.405 1.00 77.88 239 HIS A O 1
ATOM 1930 N N . ASN A 1 240 ? 23.197 2.249 -19.951 1.00 71.12 240 ASN A N 1
ATOM 1931 C CA . ASN A 1 240 ? 24.393 2.120 -19.111 1.00 71.12 240 ASN A CA 1
ATOM 1932 C C . ASN A 1 240 ? 24.578 0.763 -18.410 1.00 71.12 240 ASN A C 1
ATOM 1934 O O . ASN A 1 240 ? 25.462 0.636 -17.565 1.00 71.12 240 ASN A O 1
ATOM 1938 N N . LEU A 1 241 ? 23.819 -0.264 -18.804 1.00 67.12 241 LEU A N 1
ATOM 1939 C CA . LEU A 1 241 ? 23.978 -1.605 -18.260 1.00 67.12 241 LEU A CA 1
ATOM 1940 C C . LEU A 1 241 ? 25.187 -2.262 -18.923 1.00 67.12 241 LEU A C 1
ATOM 1942 O O . LEU A 1 241 ? 25.196 -2.508 -20.133 1.00 67.12 241 LEU A O 1
ATOM 1946 N N . ASN A 1 242 ? 26.219 -2.541 -18.125 1.00 62.69 242 ASN A N 1
ATOM 1947 C CA . ASN A 1 242 ? 27.375 -3.312 -18.564 1.00 62.69 242 ASN A CA 1
ATOM 1948 C C . ASN A 1 242 ? 26.982 -4.794 -18.642 1.00 62.69 242 ASN A C 1
ATOM 1950 O O . ASN A 1 242 ? 27.247 -5.592 -17.741 1.00 62.69 242 ASN A O 1
ATOM 1954 N N . ILE A 1 243 ? 26.238 -5.137 -19.694 1.00 61.75 243 ILE A N 1
ATOM 1955 C CA . ILE A 1 243 ? 25.669 -6.469 -19.863 1.00 61.75 243 ILE A CA 1
ATOM 1956 C C . ILE A 1 243 ? 26.712 -7.379 -20.501 1.00 61.75 243 ILE A C 1
ATOM 1958 O O . ILE A 1 243 ? 26.868 -7.395 -21.722 1.00 61.75 243 ILE A O 1
ATOM 1962 N N . ASN A 1 244 ? 27.365 -8.211 -19.694 1.00 62.25 244 ASN A N 1
ATOM 1963 C CA . ASN A 1 244 ? 28.053 -9.378 -20.246 1.00 62.25 244 ASN A CA 1
ATOM 1964 C C . ASN A 1 244 ? 27.027 -10.406 -20.773 1.00 62.25 244 ASN A C 1
ATOM 1966 O O . ASN A 1 244 ? 27.228 -10.975 -21.847 1.00 62.25 244 ASN A O 1
ATOM 1970 N N . ASP A 1 245 ? 25.886 -10.572 -20.082 1.00 68.94 245 ASP A N 1
ATOM 1971 C CA . ASP A 1 245 ? 24.783 -11.459 -20.488 1.00 68.94 245 ASP A CA 1
ATOM 1972 C C . ASP A 1 245 ? 23.387 -10.958 -20.043 1.00 68.94 245 ASP A C 1
ATOM 1974 O O . ASP A 1 245 ? 23.071 -10.882 -18.850 1.00 68.94 245 ASP A O 1
ATOM 1978 N N . PHE A 1 246 ? 22.527 -10.641 -21.016 1.00 76.88 246 PHE A N 1
ATOM 1979 C CA . PHE A 1 246 ? 21.146 -10.198 -20.821 1.00 76.88 246 PHE A CA 1
ATOM 1980 C C . PHE A 1 246 ? 20.299 -11.272 -20.136 1.00 76.88 246 PHE A C 1
ATOM 1982 O O . PHE A 1 246 ? 19.489 -10.949 -19.268 1.00 76.88 246 PHE A O 1
ATOM 1989 N N . ALA A 1 247 ? 20.511 -12.548 -20.472 1.00 76.69 247 ALA A N 1
ATOM 1990 C CA . ALA A 1 247 ? 19.757 -13.656 -19.894 1.00 76.69 247 ALA A CA 1
ATOM 1991 C C . ALA A 1 247 ? 20.071 -13.837 -18.403 1.00 76.69 247 ALA A C 1
ATOM 1993 O O . ALA A 1 247 ? 19.192 -14.215 -17.638 1.00 76.69 247 ALA A O 1
ATOM 1994 N N . SER A 1 248 ? 21.291 -13.507 -17.970 1.00 76.62 248 SER A N 1
ATOM 1995 C CA . SER A 1 248 ? 21.643 -13.493 -16.544 1.00 76.62 248 SER A CA 1
ATOM 1996 C C . SER A 1 248 ? 20.992 -12.332 -15.777 1.00 76.62 248 SER A C 1
ATOM 1998 O O . SER A 1 248 ? 20.664 -12.475 -14.602 1.00 76.62 248 SER A O 1
ATOM 2000 N N . THR A 1 249 ? 20.767 -11.194 -16.445 1.00 75.81 249 THR A N 1
ATOM 2001 C CA . THR A 1 249 ? 20.132 -10.009 -15.839 1.00 75.81 249 THR A CA 1
ATOM 2002 C C . THR A 1 249 ? 18.618 -10.175 -15.736 1.00 75.81 249 THR A C 1
ATOM 2004 O O . THR A 1 249 ? 18.016 -9.792 -14.734 1.00 75.81 249 THR A O 1
ATOM 2007 N N . PHE A 1 250 ? 18.014 -10.769 -16.765 1.00 84.12 250 PHE A N 1
ATOM 2008 C CA . PHE A 1 250 ? 16.574 -10.970 -16.894 1.00 84.12 250 PHE A CA 1
ATOM 2009 C C . PHE A 1 250 ? 16.241 -12.457 -17.111 1.00 84.12 250 PHE A C 1
ATOM 2011 O O . PHE A 1 250 ? 15.698 -12.824 -18.158 1.00 84.12 250 PHE A O 1
ATOM 2018 N N . PRO A 1 251 ? 16.540 -13.340 -16.140 1.00 86.19 251 PRO A N 1
ATOM 2019 C CA . PRO A 1 251 ? 16.437 -14.792 -16.326 1.00 86.19 251 PRO A CA 1
ATOM 2020 C C . PRO A 1 251 ? 15.000 -15.288 -16.505 1.00 86.19 251 PRO A C 1
ATOM 2022 O O . PRO A 1 251 ? 14.773 -16.409 -16.967 1.00 86.19 251 PRO A O 1
ATOM 2025 N N . HIS A 1 252 ? 14.018 -14.471 -16.128 1.00 91.31 252 HIS A N 1
ATOM 2026 C CA . HIS A 1 252 ? 12.602 -14.819 -16.163 1.00 91.31 252 HIS A CA 1
ATOM 2027 C C . HIS A 1 252 ? 11.780 -13.965 -17.127 1.00 91.31 252 HIS A C 1
ATOM 2029 O O . HIS A 1 252 ? 10.574 -14.194 -17.224 1.00 91.31 252 HIS A O 1
ATOM 2035 N N . LEU A 1 253 ? 12.405 -13.038 -17.862 1.00 89.19 253 LEU A N 1
ATOM 2036 C CA . LEU A 1 253 ? 11.696 -12.134 -18.761 1.00 89.19 253 LEU A CA 1
ATOM 2037 C C . LEU A 1 253 ? 11.192 -12.889 -19.992 1.00 89.19 253 LEU A C 1
ATOM 2039 O O . LEU A 1 253 ? 11.966 -13.453 -20.762 1.00 89.19 253 LEU A O 1
ATOM 2043 N N . GLN A 1 254 ? 9.873 -12.893 -20.156 1.00 88.81 254 GLN A N 1
ATOM 2044 C CA . GLN A 1 254 ? 9.151 -13.662 -21.168 1.00 88.81 254 GLN A CA 1
ATOM 2045 C C . GLN A 1 254 ? 8.439 -12.769 -22.183 1.00 88.81 254 GLN A C 1
ATOM 2047 O O . GLN A 1 254 ? 8.262 -13.185 -23.328 1.00 88.81 254 GLN A O 1
ATOM 2052 N N . GLU A 1 255 ? 8.033 -11.562 -21.787 1.00 88.25 255 GLU A N 1
ATOM 2053 C CA . GLU A 1 255 ? 7.221 -10.665 -22.612 1.00 88.25 255 GLU A CA 1
ATOM 2054 C C . GLU A 1 255 ? 7.661 -9.209 -22.445 1.00 88.25 255 GLU A C 1
ATOM 2056 O O . GLU A 1 255 ? 7.770 -8.702 -21.326 1.00 88.25 255 GLU A O 1
ATOM 2061 N N . VAL A 1 256 ? 7.887 -8.529 -23.568 1.00 85.75 256 VAL A N 1
ATOM 2062 C CA . VAL A 1 256 ? 8.037 -7.073 -23.623 1.00 85.75 256 VAL A CA 1
ATOM 2063 C C . VAL A 1 256 ? 7.127 -6.535 -24.727 1.00 85.75 256 VAL A C 1
ATOM 2065 O O . VAL A 1 256 ? 7.165 -7.023 -25.853 1.00 85.75 256 VAL A O 1
ATOM 2068 N N . GLY A 1 257 ? 6.344 -5.509 -24.409 1.00 77.38 257 GLY A N 1
ATOM 2069 C CA . GLY A 1 257 ? 5.541 -4.743 -25.355 1.00 77.38 257 GLY A CA 1
ATOM 2070 C C . GLY A 1 257 ? 4.337 -5.464 -25.962 1.00 77.38 257 GLY A C 1
ATOM 2071 O O . GLY A 1 257 ? 4.182 -6.682 -25.893 1.00 77.38 257 GLY A O 1
ATOM 2072 N N . LYS A 1 258 ? 3.493 -4.661 -26.611 1.00 68.19 258 LYS A N 1
ATOM 2073 C CA . LYS A 1 258 ? 2.545 -5.074 -27.655 1.00 68.19 258 LYS A CA 1
ATOM 2074 C C . LYS A 1 258 ? 2.872 -4.290 -28.933 1.00 68.19 258 LYS A C 1
ATOM 2076 O O . LYS A 1 258 ? 3.592 -3.298 -28.859 1.00 68.19 258 LYS A O 1
ATOM 2081 N N . GLU A 1 259 ? 2.401 -4.783 -30.078 1.00 53.25 259 GLU A N 1
ATOM 2082 C CA . GLU A 1 259 ? 2.620 -4.277 -31.448 1.00 53.25 259 GLU A CA 1
ATOM 2083 C C . GLU A 1 259 ? 3.044 -2.789 -31.558 1.00 53.25 259 GLU A C 1
ATOM 2085 O O . GLU A 1 259 ? 2.363 -1.895 -31.057 1.00 53.25 259 GLU A O 1
ATOM 2090 N N . ASN A 1 260 ? 4.141 -2.526 -32.288 1.00 54.19 260 ASN A N 1
ATOM 2091 C CA . ASN A 1 260 ? 4.707 -1.200 -32.622 1.00 54.19 260 ASN A CA 1
ATOM 2092 C C . ASN A 1 260 ? 5.434 -0.415 -31.508 1.00 54.19 260 ASN A C 1
ATOM 2094 O O . ASN A 1 260 ? 5.824 0.735 -31.728 1.00 54.19 260 ASN A O 1
ATOM 2098 N N . GLU A 1 261 ? 5.689 -1.003 -30.339 1.00 67.50 261 GLU A N 1
ATOM 2099 C CA . GLU A 1 261 ? 6.474 -0.344 -29.284 1.00 67.50 261 GLU A CA 1
ATOM 2100 C C . GLU A 1 261 ? 7.980 -0.689 -29.344 1.00 67.50 261 GLU A C 1
ATOM 2102 O O . GLU A 1 261 ? 8.391 -1.660 -29.968 1.00 67.50 261 GLU A O 1
ATOM 2107 N N . SER A 1 262 ? 8.857 0.157 -28.789 1.00 67.81 262 SER A N 1
ATOM 2108 C CA . SER A 1 262 ? 10.319 0.024 -28.970 1.00 67.81 262 SER A CA 1
ATOM 2109 C C . SER A 1 262 ? 10.995 -0.633 -27.761 1.00 67.81 262 SER A C 1
ATOM 2111 O O . SER A 1 262 ? 10.753 -0.223 -26.632 1.00 67.81 262 SER A O 1
ATOM 2113 N N . PHE A 1 263 ? 11.905 -1.579 -27.993 1.00 78.19 263 PHE A N 1
ATOM 2114 C CA . PHE A 1 263 ? 12.919 -1.991 -27.020 1.00 78.19 263 PHE A CA 1
ATOM 2115 C C . PHE A 1 263 ? 14.151 -1.135 -27.284 1.00 78.19 263 PHE A C 1
ATOM 2117 O O . PHE A 1 263 ? 14.695 -1.157 -28.393 1.00 78.19 263 PHE A O 1
ATOM 2124 N N . ILE A 1 264 ? 14.587 -0.366 -26.296 1.00 77.31 264 ILE A N 1
ATOM 2125 C CA . ILE A 1 264 ? 15.733 0.525 -26.451 1.00 77.31 264 ILE A CA 1
ATOM 2126 C C . ILE A 1 264 ? 16.904 0.001 -25.631 1.00 77.31 264 ILE A C 1
ATOM 2128 O O . ILE A 1 264 ? 16.770 -0.275 -24.441 1.00 77.31 264 ILE A O 1
ATOM 2132 N N . VAL A 1 265 ? 18.062 -0.134 -26.275 1.00 77.00 265 VAL A N 1
ATOM 2133 C CA . VAL A 1 265 ? 19.308 -0.561 -25.627 1.00 77.00 265 VAL A CA 1
ATOM 2134 C C . VAL A 1 265 ? 20.466 0.342 -26.019 1.00 77.00 265 VAL A C 1
ATOM 2136 O O . VAL A 1 265 ? 20.558 0.776 -27.162 1.00 77.00 265 VAL A O 1
ATOM 2139 N N . SER A 1 266 ? 21.401 0.572 -25.103 1.00 72.75 266 SER A N 1
ATOM 2140 C CA . SER A 1 266 ? 22.613 1.364 -25.370 1.00 72.75 266 SER A CA 1
ATOM 2141 C C . SER A 1 266 ? 23.780 0.558 -25.964 1.00 72.75 266 SER A C 1
ATOM 2143 O O . SER A 1 266 ? 24.880 1.075 -26.107 1.00 72.75 266 SER A O 1
ATOM 2145 N N . SER A 1 267 ? 23.598 -0.736 -26.261 1.00 75.56 267 SER A N 1
ATOM 2146 C CA . SER A 1 267 ? 24.683 -1.615 -26.722 1.00 75.56 267 SER A CA 1
ATOM 2147 C C . SER A 1 267 ? 24.255 -2.535 -27.862 1.00 75.56 267 SER A C 1
ATOM 2149 O O . SER A 1 267 ? 23.247 -3.248 -27.788 1.00 75.56 267 SER A O 1
ATOM 2151 N N . LYS A 1 268 ? 25.090 -2.589 -28.908 1.00 75.94 268 LYS A N 1
ATOM 2152 C CA . LYS A 1 268 ? 24.941 -3.525 -30.032 1.00 75.94 268 LYS A CA 1
ATOM 2153 C C . LYS A 1 268 ? 25.046 -4.988 -29.590 1.00 75.94 268 LYS A C 1
ATOM 2155 O O . LYS A 1 268 ? 24.338 -5.834 -30.133 1.00 75.94 268 LYS A O 1
ATOM 2160 N N . GLN A 1 269 ? 25.884 -5.285 -28.595 1.00 75.94 269 GLN A N 1
ATOM 2161 C CA . GLN A 1 269 ? 25.993 -6.625 -28.011 1.00 75.94 269 GLN A CA 1
ATOM 2162 C C . GLN A 1 269 ? 24.667 -7.042 -27.369 1.00 75.94 269 GLN A C 1
ATOM 2164 O O . GLN A 1 269 ? 24.154 -8.117 -27.678 1.00 75.94 269 GLN A O 1
ATOM 2169 N N . THR A 1 270 ? 24.067 -6.162 -26.563 1.00 76.19 270 THR A N 1
ATOM 2170 C CA . THR A 1 270 ? 22.760 -6.406 -25.938 1.00 76.19 270 THR A CA 1
ATOM 2171 C C . THR A 1 270 ? 21.672 -6.614 -26.990 1.00 76.19 270 THR A C 1
ATOM 2173 O O . THR A 1 270 ? 20.903 -7.569 -26.898 1.00 76.19 270 THR A O 1
ATOM 2176 N N . LYS A 1 271 ? 21.647 -5.790 -28.048 1.00 81.75 271 LYS A N 1
ATOM 2177 C CA . LYS A 1 271 ? 20.715 -5.975 -29.174 1.00 81.75 271 LYS A CA 1
ATOM 2178 C C . LYS A 1 271 ? 20.838 -7.367 -29.799 1.00 81.75 271 LYS A C 1
ATOM 2180 O O . LYS A 1 271 ? 19.821 -8.015 -30.032 1.00 81.75 271 LYS A O 1
ATOM 2185 N N . ASN A 1 272 ? 22.057 -7.838 -30.059 1.00 80.94 272 ASN A N 1
ATOM 2186 C CA . ASN A 1 272 ? 22.278 -9.157 -30.653 1.00 80.94 272 ASN A CA 1
ATOM 2187 C C . ASN A 1 272 ? 21.799 -10.292 -29.734 1.00 80.94 272 ASN A C 1
ATOM 2189 O O . ASN A 1 272 ? 21.146 -11.215 -30.213 1.00 80.94 272 ASN A O 1
ATOM 2193 N N . GLN A 1 273 ? 22.055 -10.205 -28.423 1.00 78.94 273 GLN A N 1
ATOM 2194 C CA . GLN A 1 273 ? 21.569 -11.194 -27.451 1.00 78.94 273 GLN A CA 1
ATOM 2195 C C . GLN A 1 273 ? 20.032 -11.260 -27.422 1.00 78.94 273 GLN A C 1
ATOM 2197 O O . GLN A 1 273 ? 19.461 -12.349 -27.469 1.00 78.94 273 GLN A O 1
ATOM 2202 N N . ILE A 1 274 ? 19.350 -10.109 -27.427 1.00 78.50 274 ILE A N 1
ATOM 2203 C CA . ILE A 1 274 ? 17.878 -10.045 -27.465 1.00 78.50 274 ILE A CA 1
ATOM 2204 C C . ILE A 1 274 ? 17.332 -10.653 -28.767 1.00 78.50 274 ILE A C 1
ATOM 2206 O O . ILE A 1 274 ? 16.361 -11.412 -28.737 1.00 78.50 274 ILE A O 1
ATOM 2210 N N . LEU A 1 275 ? 17.963 -10.366 -29.912 1.00 82.06 275 LEU A N 1
ATOM 2211 C CA . LEU A 1 275 ? 17.575 -10.946 -31.202 1.00 82.06 275 LEU A CA 1
ATOM 2212 C C . LEU A 1 275 ? 17.702 -12.476 -31.209 1.00 82.06 275 LEU A C 1
ATOM 2214 O O . LEU A 1 275 ? 16.808 -13.151 -31.720 1.00 82.06 275 LEU A O 1
ATOM 2218 N N . GLU A 1 276 ? 18.762 -13.031 -30.621 1.00 80.88 276 GLU A N 1
ATOM 2219 C CA . GLU A 1 276 ? 18.920 -14.484 -30.470 1.00 80.88 276 GLU A CA 1
ATOM 2220 C C . GLU A 1 276 ? 17.842 -15.088 -29.557 1.00 80.88 276 GLU A C 1
ATOM 2222 O O . GLU A 1 276 ? 17.222 -16.092 -29.911 1.00 80.88 276 GLU A O 1
ATOM 2227 N N . LEU A 1 277 ? 17.519 -14.451 -28.427 1.00 78.38 277 LEU A N 1
ATOM 2228 C CA . LEU A 1 277 ? 16.428 -14.903 -27.550 1.00 78.38 277 LEU A CA 1
ATOM 2229 C C . LEU A 1 277 ? 15.063 -14.890 -28.254 1.00 78.38 277 LEU A C 1
ATOM 2231 O O . LEU A 1 277 ? 14.266 -15.817 -28.064 1.00 78.38 277 LEU A O 1
ATOM 2235 N N . LYS A 1 278 ? 14.811 -13.888 -29.106 1.00 78.69 278 LYS A N 1
AT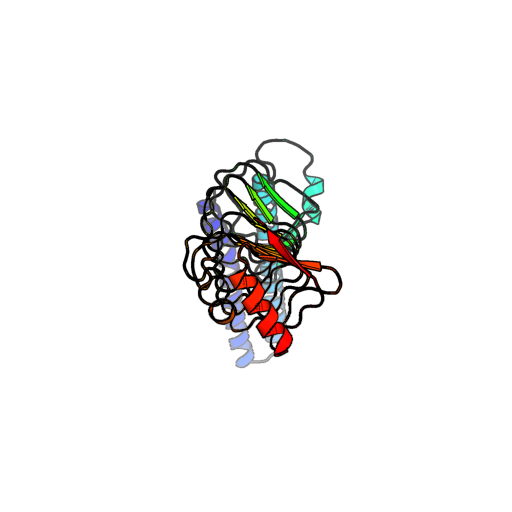OM 2236 C CA . LYS A 1 278 ? 13.610 -13.815 -29.953 1.00 78.69 278 LYS A CA 1
ATOM 2237 C C . LYS A 1 278 ? 13.576 -14.956 -30.975 1.00 78.69 278 LYS A C 1
ATOM 2239 O O . LYS A 1 278 ? 12.554 -15.632 -31.083 1.00 78.69 278 LYS A O 1
ATOM 2244 N N . LYS A 1 279 ? 14.686 -15.239 -31.673 1.00 80.06 279 LYS A N 1
ATOM 2245 C CA . LYS A 1 279 ? 14.791 -16.386 -32.605 1.00 80.06 279 LYS A CA 1
ATOM 2246 C C . LYS A 1 279 ? 14.502 -17.718 -31.912 1.00 80.06 279 LYS A C 1
ATOM 2248 O O . LYS A 1 279 ? 13.796 -18.559 -32.462 1.00 80.06 279 LYS A O 1
ATOM 2253 N N . LEU A 1 280 ? 14.999 -17.885 -30.687 1.00 76.88 280 LEU A N 1
ATOM 2254 C CA . LEU A 1 280 ? 14.782 -19.075 -29.861 1.00 76.88 280 LEU A CA 1
ATOM 2255 C C . LEU A 1 280 ? 13.383 -19.142 -29.223 1.00 76.88 280 LEU A C 1
ATOM 2257 O O . LEU A 1 280 ? 13.115 -20.076 -28.470 1.00 76.88 280 LEU A O 1
ATOM 2261 N N . LYS A 1 281 ? 12.496 -18.169 -29.489 1.00 78.69 281 LYS A N 1
ATOM 2262 C CA . LYS A 1 281 ? 11.159 -18.036 -28.876 1.00 78.69 281 LYS A CA 1
ATOM 2263 C C . LYS A 1 281 ? 11.182 -18.013 -27.341 1.00 78.69 281 LYS A C 1
ATOM 2265 O O . LYS A 1 281 ? 10.188 -18.348 -26.701 1.00 78.69 281 LYS A O 1
ATOM 2270 N N . LYS A 1 282 ? 12.310 -17.610 -26.747 1.00 80.06 282 LYS A N 1
ATOM 2271 C CA . LYS A 1 282 ? 12.468 -17.453 -25.292 1.00 80.06 282 LYS A CA 1
ATOM 2272 C C . LYS A 1 282 ? 11.945 -16.106 -24.792 1.00 80.06 282 LYS A C 1
ATOM 2274 O O . LYS A 1 282 ? 11.649 -15.982 -23.612 1.00 80.06 282 LYS A O 1
ATOM 2279 N N . LEU A 1 283 ? 11.808 -15.133 -25.694 1.00 80.50 283 LEU A N 1
ATOM 2280 C CA . LEU A 1 283 ? 11.272 -13.802 -25.427 1.00 80.50 283 LEU A CA 1
ATOM 2281 C C . LEU A 1 283 ? 10.232 -13.441 -26.494 1.00 80.50 283 LEU A C 1
ATOM 2283 O O . LEU A 1 283 ? 10.534 -13.475 -27.690 1.00 80.50 283 LEU A O 1
ATOM 2287 N N . LYS A 1 284 ? 9.017 -13.092 -26.064 1.00 81.62 284 LYS A N 1
ATOM 2288 C CA . LYS A 1 284 ? 7.960 -12.545 -26.922 1.00 81.62 284 LYS A CA 1
ATOM 2289 C C . LYS A 1 284 ? 8.113 -11.028 -26.992 1.00 81.62 284 LYS A C 1
ATOM 2291 O O . LYS A 1 284 ? 8.101 -10.360 -25.961 1.00 81.62 284 LYS A O 1
ATOM 2296 N N . PHE A 1 285 ? 8.300 -10.515 -28.204 1.00 77.69 285 PHE A N 1
ATOM 2297 C CA . PHE A 1 285 ? 8.480 -9.090 -28.465 1.00 77.69 285 PHE A CA 1
ATOM 2298 C C . PHE A 1 285 ? 8.064 -8.767 -29.905 1.00 77.69 285 PHE A C 1
ATOM 2300 O O . PHE A 1 285 ? 8.715 -9.227 -30.852 1.00 77.69 285 PHE A O 1
ATOM 2307 N N . ASP A 1 286 ? 7.023 -7.951 -30.062 1.00 71.75 286 ASP A N 1
ATOM 2308 C CA . ASP A 1 286 ? 6.414 -7.611 -31.362 1.00 71.75 286 ASP A CA 1
ATOM 2309 C C . ASP A 1 286 ? 6.861 -6.242 -31.906 1.00 71.75 286 ASP A C 1
ATOM 2311 O O . ASP A 1 286 ? 6.361 -5.766 -32.921 1.00 71.75 286 ASP A O 1
ATOM 2315 N N . GLY A 1 287 ? 7.821 -5.608 -31.233 1.00 71.75 287 GLY A N 1
ATOM 2316 C CA . GLY A 1 287 ? 8.323 -4.281 -31.557 1.00 71.75 287 GLY A CA 1
ATOM 2317 C C . GLY A 1 287 ? 9.676 -4.236 -32.274 1.00 71.75 287 GLY A C 1
ATOM 2318 O O . GLY A 1 287 ? 10.269 -5.265 -32.621 1.00 71.75 287 GLY A O 1
ATOM 2319 N N . ASP A 1 288 ? 10.204 -3.017 -32.416 1.00 75.00 288 ASP A N 1
ATOM 2320 C CA . ASP A 1 288 ? 11.550 -2.742 -32.938 1.00 75.00 288 ASP A CA 1
ATOM 2321 C C . ASP A 1 288 ? 12.594 -2.661 -31.819 1.00 75.00 288 ASP A C 1
ATOM 2323 O O . ASP A 1 288 ? 12.345 -2.076 -30.765 1.00 75.00 288 ASP A O 1
ATOM 2327 N N . ILE A 1 289 ? 13.807 -3.171 -32.073 1.00 78.38 289 ILE A N 1
ATOM 2328 C CA . ILE A 1 289 ? 14.960 -2.987 -31.175 1.00 78.38 289 ILE A CA 1
ATOM 2329 C C . ILE A 1 289 ? 15.839 -1.847 -31.699 1.00 78.38 289 ILE A C 1
ATOM 2331 O O . ILE A 1 289 ? 16.560 -2.003 -32.701 1.00 78.38 289 ILE A O 1
ATOM 2335 N N . LYS A 1 290 ? 15.811 -0.712 -31.001 1.00 79.19 290 LYS A N 1
ATOM 2336 C CA . LYS A 1 290 ? 16.584 0.495 -31.322 1.00 79.19 290 LYS A CA 1
ATOM 2337 C C . LYS A 1 290 ? 17.840 0.567 -30.459 1.00 79.19 290 LYS A C 1
ATOM 2339 O O . LYS A 1 290 ? 17.805 0.244 -29.275 1.00 79.19 290 LYS A O 1
ATOM 2344 N N . ILE A 1 291 ? 18.941 0.982 -31.082 1.00 72.50 291 ILE A N 1
ATOM 2345 C CA . ILE A 1 291 ? 20.154 1.378 -30.364 1.00 72.50 291 ILE A CA 1
ATOM 2346 C C . ILE A 1 291 ? 20.113 2.898 -30.234 1.00 72.50 291 ILE A C 1
ATOM 2348 O O . ILE A 1 291 ? 19.757 3.566 -31.205 1.00 72.50 291 ILE A O 1
ATOM 2352 N N . ILE A 1 292 ? 20.431 3.421 -29.054 1.00 68.75 292 ILE A N 1
ATOM 2353 C CA . ILE A 1 292 ? 20.736 4.843 -28.872 1.00 68.75 292 ILE A CA 1
ATOM 2354 C C . ILE A 1 292 ? 22.240 4.935 -28.633 1.00 68.75 292 ILE A C 1
ATOM 2356 O O . ILE A 1 292 ? 22.746 4.230 -27.757 1.00 68.75 292 ILE A O 1
ATOM 2360 N N . ASP A 1 293 ? 22.906 5.741 -29.460 1.00 53.22 293 ASP A N 1
ATOM 2361 C CA . ASP A 1 293 ? 24.325 6.091 -29.332 1.00 53.22 293 ASP A CA 1
ATOM 2362 C C . ASP A 1 293 ? 24.550 7.108 -28.202 1.00 53.22 293 ASP A C 1
ATOM 2364 O O . ASP A 1 293 ? 23.679 7.995 -28.015 1.00 53.22 293 ASP A O 1
#

Secondary structure (DSSP, 8-state):
-HHHHHHHHHHHHHHHHHHHHHHHHHHHHHHH---HHHHHHHHHHHHHHHHHHHHHHHHHHHHHHHHHHHHHTTT----GGGSGGGEEE-TT--EEEEEEEE---S-S---TTEEEEEEEEEEES------TT--EESS-EEEES----EESS--EESS-EEEEEEEEEETT--EEEEEEEEEEEE-TT--EEEEEEE--SSS-S-TT--EESSEEEEE-SSS-S-TT--EESSEEEEES---S-HHHHSTT--EE-STTPEEEES-HHHHHHHHHHHHTTSSEE-SEEEE--